Protein AF-A0A7J6S901-F1 (afdb_monomer_lite)

Radius of gyration: 38.06 Å; chains: 1; bounding box: 112×89×100 Å

Foldseek 3Di:
DVVLCVVQVPDCVLQVCVCVVVCNVQQEDPVLSVVLVVVCVVQPVLSVVLLVVLLCVVCVVVLSPDDHSCVNSCCRRHVNHVDDDDSCCSVPPRSVVRSVVSCVPCVVVVVVVVVVVPPPCPPPPPDPPDDDDDDDDDDDDDDDDDDDDDDDYDDDDDDDDDDDDDDDDDDDDDDDDDDDDDDDDDDDDPPDDDDDDDDDDDDDDDDDDDDDDDDDDDDDDDDDDDDDDDDDDDDDDDDDDDDDDDDDDDDDDDDDDDDPPPPPPPPPDDPVNVVVVVVVVVVVVVVVVVVVVVVVVVVVVVVVVVVVVVVVVVVVVVVVVVVVVVVVVVVVVVVVVVD

Organism: Perkinsus olseni (NCBI:txid32597)

Structure (mmCIF, N/CA/C/O backbone):
data_AF-A0A7J6S901-F1
#
_entry.id   AF-A0A7J6S901-F1
#
loop_
_atom_site.group_PDB
_atom_site.id
_atom_site.type_symbol
_atom_site.label_atom_id
_atom_site.label_alt_id
_atom_site.label_comp_id
_atom_site.label_asym_id
_atom_site.label_entity_id
_atom_site.label_seq_id
_atom_site.pdbx_PDB_ins_code
_atom_site.Cartn_x
_atom_site.Cartn_y
_atom_site.Cartn_z
_atom_site.occupancy
_atom_site.B_iso_or_equiv
_atom_site.auth_seq_id
_atom_site.auth_comp_id
_atom_site.auth_asym_id
_atom_site.auth_atom_id
_atom_site.pdbx_PDB_model_num
ATOM 1 N N . LEU A 1 1 ? -8.012 -4.177 15.897 1.00 94.25 1 LEU A N 1
ATOM 2 C CA . LEU A 1 1 ? -6.779 -3.913 15.117 1.00 94.25 1 LEU A CA 1
ATOM 3 C C . LEU A 1 1 ? -6.601 -2.444 14.725 1.00 94.25 1 LEU A C 1
ATOM 5 O O . LEU A 1 1 ? -5.596 -1.871 15.109 1.00 94.25 1 LEU A O 1
ATOM 9 N N . TYR A 1 2 ? -7.554 -1.811 14.027 1.00 95.44 2 TYR A N 1
ATOM 10 C CA . TYR A 1 2 ? -7.423 -0.417 13.557 1.00 95.44 2 TYR A CA 1
ATOM 11 C C . TYR A 1 2 ? -6.949 0.577 14.635 1.00 95.44 2 TYR A C 1
ATOM 13 O O . TYR A 1 2 ? -5.938 1.243 14.445 1.00 95.44 2 TYR A O 1
ATOM 21 N N . ALA A 1 3 ? -7.592 0.596 15.809 1.00 96.62 3 ALA A N 1
ATOM 22 C CA . ALA A 1 3 ? -7.192 1.476 16.914 1.00 96.62 3 ALA A CA 1
ATOM 23 C C . ALA A 1 3 ? -5.730 1.268 17.359 1.00 96.62 3 ALA A C 1
ATOM 25 O O . ALA A 1 3 ? -5.057 2.219 17.743 1.00 96.62 3 ALA A O 1
ATOM 26 N N . ARG A 1 4 ? -5.214 0.034 17.258 1.00 96.31 4 ARG A N 1
ATOM 27 C CA . ARG A 1 4 ? -3.815 -0.288 17.564 1.00 96.31 4 ARG A CA 1
ATOM 28 C C . ARG A 1 4 ? -2.863 0.276 16.513 1.00 96.31 4 ARG A C 1
ATOM 30 O O . ARG A 1 4 ? -1.832 0.819 16.885 1.00 96.31 4 ARG A O 1
ATOM 37 N N . LEU A 1 5 ? -3.211 0.168 15.230 1.00 96.88 5 LEU A N 1
ATOM 38 C CA . LEU A 1 5 ? -2.413 0.741 14.141 1.00 96.88 5 LEU A CA 1
ATOM 39 C C . LEU A 1 5 ? -2.355 2.266 14.245 1.00 96.88 5 LEU A C 1
ATOM 41 O O . LEU A 1 5 ? -1.275 2.834 14.139 1.00 96.88 5 LEU A O 1
ATOM 45 N N . VAL A 1 6 ? -3.487 2.907 14.554 1.00 97.06 6 VAL A N 1
ATOM 46 C CA . VAL A 1 6 ? -3.556 4.356 14.797 1.00 97.06 6 VAL A CA 1
ATOM 47 C C . VAL A 1 6 ? -2.709 4.757 16.006 1.00 97.06 6 VAL A C 1
ATOM 49 O O . VAL A 1 6 ? -1.926 5.694 15.907 1.00 97.06 6 VAL A O 1
ATOM 52 N N . TYR A 1 7 ? -2.805 4.026 17.121 1.00 97.69 7 TYR A N 1
ATOM 53 C CA . TYR A 1 7 ? -1.997 4.283 18.320 1.00 97.69 7 TYR A CA 1
ATOM 54 C C . TYR A 1 7 ? -0.487 4.187 18.054 1.00 97.69 7 TYR A C 1
ATOM 56 O O . TYR A 1 7 ? 0.294 4.939 18.625 1.00 97.69 7 TYR A O 1
ATOM 64 N N . LEU A 1 8 ? -0.070 3.267 17.182 1.00 97.62 8 LEU A N 1
ATOM 65 C CA . LEU A 1 8 ? 1.327 3.109 16.777 1.00 97.62 8 LEU A CA 1
ATOM 66 C C . LEU A 1 8 ? 1.731 4.030 15.614 1.00 97.62 8 LEU A C 1
ATOM 68 O O . LEU A 1 8 ? 2.840 3.882 15.110 1.00 97.62 8 LEU A O 1
ATOM 72 N N . HIS A 1 9 ? 0.855 4.939 15.172 1.00 97.31 9 HIS A N 1
ATOM 73 C CA . HIS A 1 9 ? 1.063 5.816 14.014 1.00 97.31 9 HIS A CA 1
ATOM 74 C C . HIS A 1 9 ? 1.424 5.065 12.718 1.00 97.31 9 HIS A C 1
ATOM 76 O O . HIS A 1 9 ? 2.170 5.556 11.875 1.00 97.31 9 HIS A O 1
ATOM 82 N N . VAL A 1 10 ? 0.887 3.855 12.539 1.00 97.31 10 VAL A N 1
ATOM 83 C CA . VAL A 1 10 ? 1.080 3.062 11.321 1.00 97.31 10 VAL A CA 1
ATOM 84 C C . VAL A 1 10 ? 0.050 3.503 10.283 1.00 97.31 10 VAL A C 1
ATOM 86 O O . VAL A 1 10 ? -1.095 3.041 10.281 1.00 97.31 10 VAL A O 1
ATOM 89 N N . GLU A 1 11 ? 0.457 4.395 9.386 1.00 96.81 11 GLU A N 1
ATOM 90 C CA . GLU A 1 11 ? -0.406 4.859 8.302 1.00 96.81 11 GLU A CA 1
ATOM 91 C C . GLU A 1 11 ? -0.596 3.782 7.220 1.00 96.81 11 GLU A C 1
ATOM 93 O O . GLU A 1 11 ? 0.373 3.125 6.827 1.00 96.81 11 GLU A O 1
ATOM 98 N N . PRO A 1 12 ? -1.812 3.621 6.661 1.00 95.56 12 PRO A N 1
ATOM 99 C CA . PRO A 1 12 ? -2.061 2.694 5.557 1.00 95.56 12 PRO A CA 1
ATOM 100 C C . PRO A 1 12 ? -1.144 2.909 4.346 1.00 95.56 12 PRO A C 1
ATOM 102 O O . PRO A 1 12 ? -0.728 1.947 3.703 1.00 95.56 12 PRO A O 1
ATOM 105 N N . LEU A 1 13 ? -0.762 4.160 4.071 1.00 95.69 13 LEU A N 1
ATOM 106 C CA . LEU A 1 13 ? 0.139 4.516 2.971 1.00 95.69 13 LEU A CA 1
ATOM 107 C C . LEU A 1 13 ? 1.555 3.942 3.126 1.00 95.69 13 LEU A C 1
ATOM 109 O O . LEU A 1 13 ? 2.248 3.778 2.126 1.00 95.69 13 LEU A O 1
ATOM 113 N N . ALA A 1 14 ? 1.977 3.590 4.344 1.00 95.38 14 ALA A N 1
ATOM 114 C CA . ALA A 1 14 ? 3.305 3.036 4.594 1.00 95.38 14 ALA A CA 1
ATOM 115 C C . ALA A 1 14 ? 3.448 1.569 4.150 1.00 95.38 14 ALA A C 1
ATOM 117 O O . ALA A 1 14 ? 4.569 1.088 3.984 1.00 95.38 14 ALA A O 1
ATOM 118 N N . TYR A 1 15 ? 2.339 0.842 3.971 1.00 95.62 15 TYR A N 1
ATOM 119 C CA . TYR A 1 15 ? 2.378 -0.587 3.648 1.00 95.62 15 TYR A CA 1
ATOM 120 C C . TYR A 1 15 ? 1.441 -1.002 2.508 1.00 95.62 15 TYR A C 1
ATOM 122 O O . TYR A 1 15 ? 1.819 -1.858 1.709 1.00 95.62 15 TYR A O 1
ATOM 130 N N . LEU A 1 16 ? 0.254 -0.395 2.369 1.00 96.19 16 LEU A N 1
ATOM 131 C CA . LEU A 1 16 ? -0.717 -0.786 1.339 1.00 96.19 16 LEU A CA 1
ATOM 132 C C . LEU A 1 16 ? -0.167 -0.709 -0.092 1.00 96.19 16 LEU A C 1
ATOM 134 O O . LEU A 1 16 ? -0.390 -1.673 -0.825 1.00 96.19 16 LEU A O 1
ATOM 138 N N . PRO A 1 17 ? 0.574 0.340 -0.516 1.00 96.25 17 PRO A N 1
ATOM 139 C CA . PRO A 1 17 ? 1.081 0.408 -1.887 1.00 96.25 17 PRO A CA 1
ATOM 140 C C . PRO 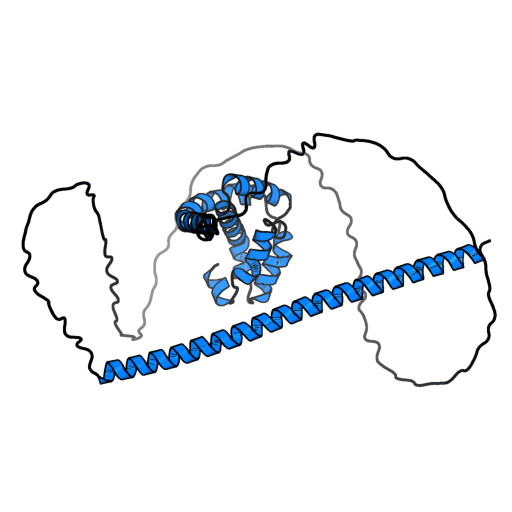A 1 17 ? 1.953 -0.797 -2.251 1.00 96.25 17 PRO A C 1
ATOM 142 O O . PRO A 1 17 ? 1.837 -1.333 -3.349 1.00 96.25 17 PRO A O 1
ATOM 145 N N . THR A 1 18 ? 2.776 -1.275 -1.313 1.00 94.12 18 THR A N 1
ATOM 146 C CA . THR A 1 18 ? 3.623 -2.459 -1.510 1.00 94.12 18 THR A CA 1
ATOM 147 C C . THR A 1 18 ? 2.785 -3.711 -1.752 1.00 94.12 18 THR A C 1
ATOM 149 O O . THR A 1 18 ? 3.099 -4.485 -2.658 1.00 94.12 18 THR A O 1
ATOM 152 N N . GLY A 1 19 ? 1.715 -3.907 -0.978 1.00 94.31 19 GLY A N 1
ATOM 153 C CA . GLY A 1 19 ? 0.794 -5.028 -1.157 1.00 94.31 19 GLY A CA 1
ATOM 154 C C . GLY A 1 19 ? 0.008 -4.923 -2.462 1.00 94.31 19 GLY A C 1
ATOM 155 O O . GLY A 1 19 ? 0.021 -5.846 -3.267 1.00 94.31 19 GLY A O 1
ATOM 156 N N . TRP A 1 20 ? -0.629 -3.781 -2.713 1.00 95.94 20 TRP A N 1
ATOM 157 C CA . TRP A 1 20 ? -1.559 -3.610 -3.831 1.00 95.94 20 TRP A CA 1
ATOM 158 C C . TRP A 1 20 ? -0.865 -3.574 -5.191 1.00 95.94 20 TRP A C 1
ATOM 160 O O . TRP A 1 20 ? -1.304 -4.262 -6.107 1.00 95.94 20 TRP A O 1
ATOM 170 N N . LEU A 1 21 ? 0.245 -2.839 -5.327 1.00 95.06 21 LEU A N 1
ATOM 171 C CA . LEU A 1 21 ? 0.978 -2.761 -6.599 1.00 95.06 21 LEU A CA 1
ATOM 172 C C . LEU A 1 21 ? 1.651 -4.086 -6.970 1.00 95.06 21 LEU A C 1
ATOM 174 O O . LEU A 1 21 ? 1.92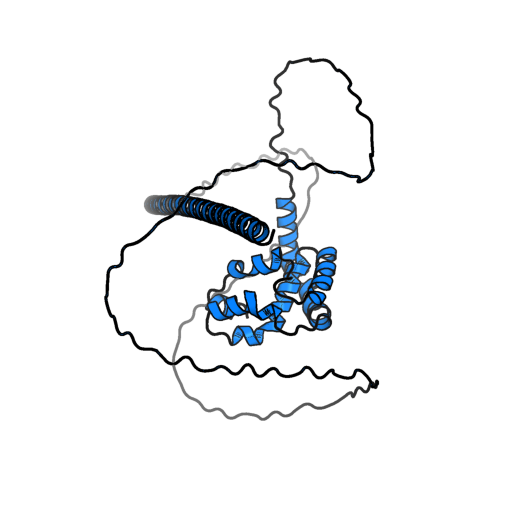6 -4.327 -8.140 1.00 95.06 21 LEU A O 1
ATOM 178 N N . SER A 1 22 ? 1.912 -4.946 -5.983 1.00 96.00 22 SER A N 1
ATOM 179 C CA . SER A 1 22 ? 2.439 -6.294 -6.209 1.00 96.00 22 SER A CA 1
ATOM 180 C C . SER A 1 22 ? 1.350 -7.368 -6.272 1.00 96.00 22 SER A C 1
ATOM 182 O O . SER A 1 22 ? 1.687 -8.552 -6.314 1.00 96.00 22 SER A O 1
ATOM 184 N N . LEU A 1 23 ? 0.066 -6.977 -6.244 1.00 96.00 23 LEU A N 1
ATOM 185 C CA . LEU A 1 23 ? -1.096 -7.875 -6.177 1.00 96.00 23 LEU A CA 1
ATOM 186 C C . LEU A 1 23 ? -0.926 -8.959 -5.098 1.00 96.00 23 LEU A C 1
ATOM 188 O O . LEU A 1 23 ? -1.237 -10.127 -5.299 1.00 96.00 23 LEU A O 1
ATOM 192 N N . PHE A 1 24 ? -0.393 -8.549 -3.947 1.00 96.12 24 PHE A N 1
ATOM 193 C CA . PHE A 1 24 ? -0.086 -9.369 -2.777 1.00 96.12 24 PHE A CA 1
ATOM 194 C C . PHE A 1 24 ? 1.029 -10.408 -2.936 1.00 96.12 24 PHE A C 1
ATOM 196 O O . PHE A 1 24 ? 1.275 -11.153 -1.990 1.00 96.12 24 PHE A O 1
ATOM 203 N N . SER A 1 25 ? 1.783 -10.428 -4.040 1.00 95.75 25 SER A N 1
ATOM 204 C CA . SER A 1 25 ? 2.918 -11.360 -4.203 1.00 95.75 25 SER A CA 1
ATOM 205 C C . SER A 1 25 ? 4.024 -11.196 -3.153 1.00 95.75 25 SER A C 1
ATOM 207 O O . SER A 1 25 ? 4.752 -12.142 -2.868 1.00 95.75 25 SER A O 1
ATOM 209 N N . LYS A 1 26 ? 4.130 -10.016 -2.528 1.00 95.12 26 LYS A N 1
ATOM 210 C CA . LYS A 1 26 ? 5.042 -9.767 -1.397 1.00 95.12 26 LYS A CA 1
ATOM 211 C C . LYS A 1 26 ? 4.484 -10.174 -0.034 1.00 95.12 26 LYS A C 1
ATOM 213 O O . LYS A 1 26 ? 5.206 -10.137 0.953 1.00 95.12 26 LYS A O 1
ATOM 218 N N . TRP A 1 27 ? 3.192 -10.460 0.046 1.00 95.62 27 TRP A N 1
ATOM 219 C CA . TRP A 1 27 ? 2.461 -10.679 1.296 1.00 95.62 27 TRP A CA 1
ATOM 220 C C . TRP A 1 27 ? 1.999 -12.119 1.452 1.00 95.62 27 TRP A C 1
ATOM 222 O O . TRP A 1 27 ? 1.831 -12.586 2.573 1.00 95.62 27 TRP A O 1
ATOM 232 N N . LEU A 1 28 ? 1.775 -12.801 0.334 1.00 95.38 28 LEU A N 1
ATOM 233 C CA . LEU A 1 28 ? 1.182 -14.122 0.276 1.00 95.38 28 LEU A CA 1
ATOM 234 C C . LEU A 1 28 ? 2.088 -15.096 -0.494 1.00 95.38 28 LEU A C 1
ATOM 236 O O . LEU A 1 28 ? 2.805 -14.680 -1.409 1.00 95.38 28 LEU A O 1
ATOM 240 N N . PRO A 1 29 ? 2.019 -16.400 -0.183 1.00 93.75 29 PRO A N 1
ATOM 241 C CA . PRO A 1 29 ? 2.565 -17.447 -1.041 1.00 93.75 29 PRO A CA 1
ATOM 242 C C . PRO A 1 29 ? 1.921 -17.431 -2.435 1.00 93.75 29 PRO A C 1
ATOM 244 O O . PRO A 1 29 ? 0.753 -17.064 -2.578 1.00 93.75 29 PRO A O 1
ATOM 247 N N . MET A 1 30 ? 2.657 -17.889 -3.452 1.00 93.44 30 MET A N 1
ATOM 248 C CA . MET A 1 30 ? 2.217 -17.836 -4.855 1.00 93.44 30 MET A CA 1
ATOM 249 C C . MET A 1 30 ? 0.861 -18.522 -5.091 1.00 93.44 30 MET A C 1
ATOM 251 O O . MET A 1 30 ? 0.021 -17.982 -5.806 1.00 93.44 30 MET A O 1
ATOM 255 N N . ASP A 1 31 ? 0.605 -19.651 -4.428 1.00 93.31 31 ASP A N 1
ATOM 256 C CA . ASP A 1 31 ? -0.657 -20.393 -4.558 1.00 93.31 31 ASP A CA 1
ATOM 257 C C . ASP A 1 31 ? -1.872 -19.551 -4.134 1.00 93.31 31 ASP A C 1
ATOM 259 O O . ASP A 1 31 ? -2.921 -19.583 -4.772 1.00 93.31 31 ASP A O 1
ATOM 263 N N . CYS A 1 32 ? -1.719 -18.728 -3.090 1.00 94.62 32 CYS A N 1
ATOM 264 C CA . CYS A 1 32 ? -2.762 -17.801 -2.651 1.00 94.62 32 CYS A CA 1
ATOM 265 C C . CYS A 1 32 ? -2.934 -16.643 -3.639 1.00 94.62 32 CYS A C 1
ATOM 267 O O . CYS A 1 32 ? -4.055 -16.196 -3.874 1.00 94.62 32 CYS A O 1
ATOM 269 N N . VAL A 1 33 ? -1.829 -16.145 -4.205 1.00 95.56 33 VAL A N 1
ATOM 270 C CA . VAL A 1 33 ? -1.839 -15.018 -5.149 1.00 95.56 33 VAL A CA 1
ATOM 271 C C . VAL A 1 33 ? -2.674 -15.358 -6.376 1.00 95.56 33 VAL A C 1
ATOM 273 O O . VAL A 1 33 ? -3.495 -14.541 -6.772 1.00 95.56 33 VAL A O 1
ATOM 276 N N . LEU A 1 34 ? -2.530 -16.563 -6.936 1.00 95.19 34 LEU A N 1
ATOM 277 C CA . LEU A 1 34 ? -3.313 -16.994 -8.100 1.00 95.19 34 LEU A CA 1
ATOM 278 C C . LEU A 1 34 ? -4.825 -16.927 -7.832 1.00 95.19 34 LEU A C 1
ATOM 280 O O . LEU A 1 34 ? -5.563 -16.332 -8.611 1.00 95.19 34 LEU A O 1
ATOM 284 N N . LEU A 1 35 ? -5.272 -17.423 -6.677 1.00 94.56 35 LEU A N 1
ATOM 285 C CA . LEU A 1 35 ? -6.684 -17.365 -6.287 1.00 94.56 35 LEU A CA 1
ATOM 286 C C . LEU A 1 35 ? -7.165 -15.926 -6.035 1.00 94.56 35 LEU A C 1
ATOM 288 O O . LEU A 1 35 ? -8.311 -15.576 -6.320 1.00 94.56 35 LEU A O 1
ATOM 292 N N . VAL A 1 36 ? -6.293 -15.067 -5.501 1.00 95.25 36 VAL A N 1
ATOM 293 C CA . VAL A 1 36 ? -6.596 -13.641 -5.335 1.00 95.25 36 VAL A CA 1
ATOM 294 C C . VAL A 1 36 ? -6.721 -12.946 -6.690 1.00 95.25 36 VAL A C 1
ATOM 296 O O . VAL A 1 36 ? -7.613 -12.115 -6.848 1.00 95.25 36 VAL A O 1
ATOM 299 N N . LEU A 1 37 ? -5.886 -13.286 -7.674 1.00 96.00 37 LEU A N 1
ATOM 300 C CA . LEU A 1 37 ? -5.988 -12.738 -9.027 1.00 96.00 37 LEU A CA 1
ATOM 301 C C . LEU A 1 37 ? -7.328 -13.092 -9.673 1.00 96.00 37 LEU A C 1
ATOM 303 O O . LEU A 1 37 ? -7.957 -12.204 -10.244 1.00 96.00 37 LEU A O 1
ATOM 307 N N . ASP A 1 38 ? -7.812 -14.323 -9.503 1.00 95.31 38 ASP A N 1
ATOM 308 C CA . ASP A 1 38 ? -9.135 -14.729 -9.992 1.00 95.31 38 ASP A CA 1
ATOM 309 C C . ASP A 1 38 ? -10.260 -13.902 -9.341 1.00 95.31 38 ASP A C 1
ATOM 311 O O . ASP A 1 38 ? -11.177 -13.421 -10.015 1.00 95.31 38 ASP A O 1
ATOM 315 N N . LEU A 1 39 ? -10.170 -13.649 -8.030 1.00 95.06 39 LEU A N 1
ATOM 316 C CA . LEU A 1 39 ? -11.128 -12.793 -7.323 1.00 95.06 39 LEU A CA 1
ATOM 317 C C . LEU A 1 39 ? -11.082 -11.340 -7.799 1.00 95.06 39 LEU A C 1
ATOM 319 O O . LEU A 1 39 ? -12.137 -10.721 -7.966 1.00 95.06 39 LEU A O 1
ATOM 323 N N . VAL A 1 40 ? -9.881 -10.794 -8.000 1.00 95.56 40 VAL A N 1
ATOM 324 C CA . VAL A 1 40 ? -9.668 -9.425 -8.485 1.00 95.56 40 VAL A CA 1
ATOM 325 C C . VAL A 1 40 ? -10.140 -9.280 -9.928 1.00 95.56 40 VAL A C 1
ATOM 327 O O . VAL A 1 40 ? -10.763 -8.272 -10.247 1.00 95.56 40 VAL A O 1
ATOM 330 N N . ALA A 1 41 ? -9.949 -10.288 -10.778 1.00 95.38 41 ALA A N 1
ATOM 331 C CA . ALA A 1 41 ? -10.506 -10.302 -12.126 1.00 95.38 41 ALA A CA 1
ATOM 332 C C . ALA A 1 41 ? -12.046 -10.271 -12.107 1.00 95.38 41 ALA A C 1
ATOM 334 O O . ALA A 1 41 ? -12.655 -9.567 -12.909 1.00 95.38 41 ALA A O 1
ATOM 335 N N . GLY A 1 42 ? -12.679 -10.976 -11.161 1.00 94.81 42 GLY A N 1
ATOM 336 C CA . GLY A 1 42 ? -14.140 -11.009 -11.032 1.00 94.81 42 GLY A CA 1
ATOM 337 C C . GLY A 1 42 ? -14.769 -9.781 -10.358 1.00 94.81 42 GLY A C 1
ATOM 338 O O . GLY A 1 42 ? -15.891 -9.411 -10.692 1.00 94.81 42 GLY A O 1
ATOM 339 N N . HIS A 1 43 ? -14.081 -9.148 -9.402 1.00 94.12 43 HIS A N 1
ATOM 340 C CA . HIS A 1 43 ? -14.682 -8.129 -8.519 1.00 94.12 43 HIS A CA 1
ATOM 341 C C . HIS A 1 43 ? -13.902 -6.803 -8.457 1.00 94.12 43 HIS A C 1
ATOM 343 O O . HIS A 1 43 ? -14.290 -5.882 -7.728 1.00 94.12 43 HIS A O 1
ATOM 349 N N . GLY A 1 44 ? -12.795 -6.691 -9.190 1.00 93.25 44 GLY A N 1
ATOM 350 C CA . GLY A 1 44 ? -11.952 -5.502 -9.260 1.00 93.25 44 GLY A CA 1
ATOM 351 C C . GLY A 1 44 ? -11.382 -5.077 -7.904 1.00 93.25 44 GLY A C 1
ATOM 352 O O . GLY A 1 44 ? -10.953 -5.893 -7.083 1.00 93.25 44 GLY A O 1
ATOM 353 N N . LEU A 1 45 ? -11.408 -3.766 -7.648 1.00 92.75 45 LEU A N 1
ATOM 354 C CA . LEU A 1 45 ? -10.844 -3.154 -6.439 1.00 92.75 45 LEU A CA 1
ATOM 355 C C . LEU A 1 45 ? -11.546 -3.606 -5.142 1.00 92.75 45 LEU A C 1
ATOM 357 O O . LEU A 1 45 ? -10.932 -3.616 -4.075 1.00 92.75 45 LEU A O 1
ATOM 361 N N . HIS A 1 46 ? -12.804 -4.049 -5.221 1.00 94.38 46 HIS A N 1
ATOM 362 C CA . HIS A 1 46 ? -13.529 -4.587 -4.068 1.00 94.38 46 HIS A CA 1
ATOM 363 C C . HIS A 1 46 ? -12.872 -5.854 -3.517 1.00 94.38 46 HIS A C 1
ATOM 365 O O . HIS A 1 46 ? -12.772 -6.009 -2.299 1.00 94.38 46 HIS A O 1
ATOM 371 N N . ALA A 1 47 ? -12.391 -6.739 -4.398 1.00 95.12 47 ALA A N 1
ATOM 372 C CA . ALA A 1 47 ? -11.653 -7.927 -3.983 1.00 95.12 47 ALA A CA 1
ATOM 373 C C . ALA A 1 47 ? -10.303 -7.559 -3.363 1.00 95.12 47 ALA A C 1
ATOM 375 O O . ALA A 1 47 ? -9.971 -8.108 -2.318 1.00 95.12 47 ALA A O 1
ATOM 376 N N . LEU A 1 48 ? -9.567 -6.588 -3.920 1.00 95.38 48 LEU A N 1
ATOM 377 C CA . LEU A 1 48 ? -8.315 -6.099 -3.317 1.00 95.38 48 LEU A CA 1
ATOM 378 C C . LEU A 1 48 ? -8.534 -5.633 -1.866 1.00 95.38 48 LEU A C 1
ATOM 380 O O . LEU A 1 48 ? -7.799 -6.026 -0.956 1.00 95.38 48 LEU A O 1
ATOM 384 N N . LEU A 1 49 ? -9.580 -4.841 -1.620 1.00 95.38 49 LEU A N 1
ATOM 385 C CA . LEU A 1 49 ? -9.941 -4.382 -0.277 1.00 95.38 49 LEU A CA 1
ATOM 386 C C . LEU A 1 49 ? -10.374 -5.536 0.638 1.00 95.38 49 LEU A C 1
ATOM 388 O O . LEU A 1 49 ? -9.911 -5.625 1.775 1.00 95.38 49 LEU A O 1
ATOM 392 N N . ALA A 1 50 ? -11.229 -6.437 0.150 1.00 96.19 50 ALA A N 1
ATOM 393 C CA . ALA A 1 50 ? -11.711 -7.579 0.923 1.00 96.19 50 ALA A CA 1
ATOM 394 C C . ALA A 1 50 ? -10.574 -8.535 1.320 1.00 96.19 50 ALA A C 1
ATOM 396 O O . ALA A 1 50 ? -10.508 -8.953 2.475 1.00 96.19 50 ALA A O 1
ATOM 397 N N . VAL A 1 51 ? -9.652 -8.822 0.397 1.00 96.56 51 VAL A N 1
ATOM 398 C CA . VAL A 1 51 ? -8.456 -9.638 0.647 1.00 96.56 51 VAL A CA 1
ATOM 399 C C . VAL A 1 51 ? -7.536 -8.944 1.644 1.00 96.56 51 VAL A C 1
ATOM 401 O O . VAL A 1 51 ? -7.087 -9.578 2.594 1.00 96.56 51 VAL A O 1
ATOM 404 N N . THR A 1 52 ? -7.316 -7.633 1.505 1.00 96.50 52 THR A N 1
ATOM 405 C CA . THR A 1 52 ? -6.539 -6.860 2.487 1.00 96.50 52 THR A CA 1
ATOM 406 C C . THR A 1 52 ? -7.140 -7.019 3.887 1.00 96.50 52 THR A C 1
ATOM 408 O O . THR A 1 52 ? -6.446 -7.415 4.818 1.00 96.50 52 THR A O 1
ATOM 411 N N . LEU A 1 53 ? -8.446 -6.794 4.053 1.00 96.12 53 LEU A N 1
ATOM 412 C CA . LEU A 1 53 ? -9.114 -6.959 5.349 1.00 96.12 53 LEU A CA 1
ATOM 413 C C . LEU A 1 53 ? -9.039 -8.400 5.868 1.00 96.12 53 LEU A C 1
ATOM 415 O O . LEU A 1 53 ? -8.852 -8.604 7.067 1.00 96.12 53 LEU A O 1
ATOM 419 N N . ALA A 1 54 ? -9.140 -9.393 4.983 1.00 96.12 54 ALA A N 1
ATOM 420 C CA . ALA A 1 54 ? -9.017 -10.799 5.342 1.00 96.12 54 ALA A CA 1
ATOM 421 C C . ALA A 1 54 ? -7.621 -11.146 5.882 1.00 96.12 54 ALA A C 1
ATOM 423 O O . ALA A 1 54 ? -7.522 -11.800 6.920 1.00 96.12 54 ALA A O 1
ATOM 424 N N . ILE A 1 55 ? -6.558 -10.659 5.235 1.00 95.31 55 ILE A N 1
ATOM 425 C CA . ILE A 1 55 ? -5.167 -10.835 5.680 1.00 95.31 55 ILE A CA 1
ATOM 426 C C . ILE A 1 55 ? -4.965 -10.198 7.059 1.00 95.31 55 ILE A C 1
ATOM 428 O O . ILE A 1 55 ? -4.471 -10.841 7.983 1.00 95.31 55 ILE A O 1
ATOM 432 N N . PHE A 1 56 ? -5.400 -8.949 7.238 1.00 95.62 56 PHE A N 1
ATOM 433 C CA . PHE A 1 56 ? -5.252 -8.247 8.517 1.00 95.62 56 PHE A CA 1
ATOM 434 C C . PHE A 1 56 ? -6.085 -8.885 9.635 1.00 95.62 56 PHE A C 1
ATOM 436 O O . PHE A 1 56 ? -5.661 -8.893 10.788 1.00 95.62 56 PHE A O 1
ATOM 443 N N . HIS A 1 57 ? -7.248 -9.449 9.309 1.00 94.94 57 HIS A N 1
ATOM 444 C CA . HIS A 1 57 ? -8.045 -10.218 10.259 1.00 94.94 57 HIS A CA 1
ATOM 445 C C . HIS A 1 57 ? -7.327 -11.506 10.686 1.00 94.94 57 HIS A C 1
ATOM 447 O O . HIS A 1 57 ? -7.280 -11.806 11.875 1.00 94.94 57 HIS A O 1
ATOM 453 N N . GLN A 1 58 ? -6.712 -12.223 9.740 1.00 94.12 58 GLN A N 1
ATOM 454 C CA . GLN A 1 58 ? -5.939 -13.439 10.012 1.00 94.12 58 GLN A CA 1
ATOM 455 C C . GLN A 1 58 ? -4.746 -13.171 10.944 1.00 94.12 58 GLN A C 1
ATOM 457 O O . GLN A 1 58 ? -4.471 -13.966 11.839 1.00 94.12 58 GLN A O 1
ATOM 462 N N . TYR A 1 59 ? -4.058 -12.041 10.761 1.00 94.62 59 TYR A N 1
ATOM 463 C CA . TYR A 1 59 ? -2.880 -11.667 11.553 1.00 94.62 59 TYR A CA 1
ATOM 464 C C . TYR A 1 59 ? -3.171 -10.740 12.730 1.00 94.62 59 TYR A C 1
ATOM 466 O O . TYR A 1 59 ? -2.241 -10.240 13.369 1.00 94.62 59 TYR A O 1
ATOM 474 N N . GLN A 1 60 ? -4.446 -10.516 13.049 1.00 95.69 60 GLN A N 1
ATOM 475 C CA . GLN A 1 60 ? -4.847 -9.545 14.057 1.00 95.69 60 GLN A CA 1
ATOM 476 C C . GLN A 1 60 ? -4.164 -9.794 15.406 1.00 95.69 60 GLN A C 1
ATOM 478 O O . GLN A 1 60 ? -3.627 -8.853 15.991 1.00 95.69 60 GLN A O 1
ATOM 483 N N . ASP A 1 61 ? -4.170 -11.033 15.894 1.00 96.38 61 ASP A N 1
ATOM 484 C CA . ASP A 1 61 ? -3.661 -11.353 17.231 1.00 96.38 61 ASP A CA 1
ATOM 485 C C . ASP A 1 61 ? -2.155 -11.110 17.337 1.00 96.38 61 ASP A C 1
ATOM 487 O O . ASP A 1 61 ? -1.681 -10.537 18.319 1.00 96.38 61 ASP A O 1
ATOM 491 N N . MET A 1 62 ? -1.411 -11.461 16.288 1.00 96.31 62 MET A N 1
ATOM 492 C CA . MET A 1 62 ? 0.030 -11.241 16.219 1.00 96.31 62 MET A CA 1
ATOM 493 C C . MET A 1 62 ? 0.360 -9.745 16.157 1.00 96.31 62 MET A C 1
ATOM 495 O O . MET A 1 62 ? 1.195 -9.252 16.914 1.00 96.31 62 MET A O 1
ATOM 499 N N . MET A 1 63 ? -0.343 -8.993 15.307 1.00 96.81 63 MET A N 1
ATOM 500 C CA . MET A 1 63 ? -0.129 -7.552 15.154 1.00 96.81 63 MET A CA 1
ATOM 501 C C . MET A 1 63 ? -0.511 -6.752 16.405 1.00 96.81 63 MET A C 1
ATOM 503 O O . MET A 1 63 ? 0.102 -5.726 16.697 1.00 96.81 63 MET A O 1
ATOM 507 N N . VAL A 1 64 ? -1.517 -7.198 17.164 1.00 97.56 64 VAL A N 1
ATOM 508 C CA . VAL A 1 64 ? -1.926 -6.541 18.415 1.00 97.56 64 VAL A CA 1
ATOM 509 C C . VAL A 1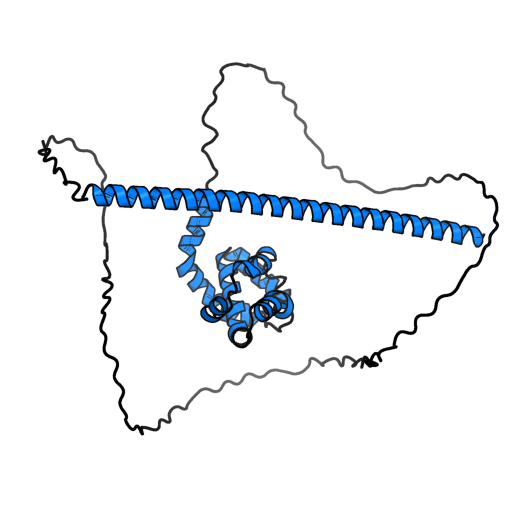 64 ? -0.849 -6.664 19.498 1.00 97.56 64 VAL A C 1
ATOM 511 O O . VAL A 1 64 ? -0.673 -5.728 20.281 1.00 97.56 64 VAL A O 1
ATOM 514 N N . GLN A 1 65 ? -0.094 -7.765 19.513 1.00 97.62 65 GLN A N 1
ATOM 515 C CA . GLN A 1 65 ? 0.986 -8.001 20.479 1.00 97.62 65 GLN A CA 1
ATOM 516 C C . GLN A 1 65 ? 2.241 -7.154 20.213 1.00 97.62 65 GLN A C 1
ATOM 518 O O . GLN A 1 65 ? 3.037 -6.922 21.126 1.00 97.62 65 GLN A O 1
ATOM 523 N N . MET A 1 66 ? 2.419 -6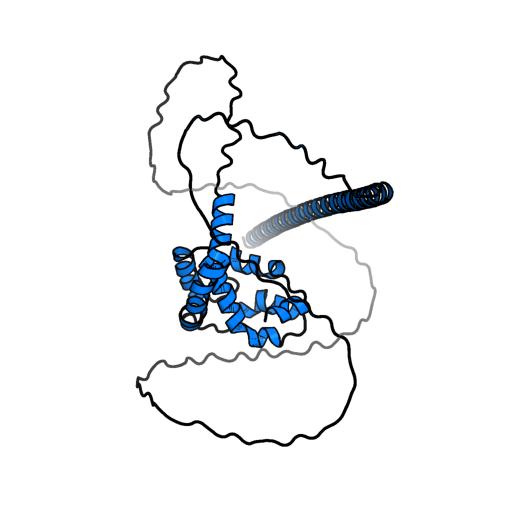.649 18.989 1.00 97.88 66 MET A N 1
ATOM 524 C CA . MET A 1 66 ? 3.563 -5.810 18.629 1.00 97.88 66 MET A CA 1
ATOM 525 C C . MET A 1 66 ? 3.499 -4.461 19.342 1.00 97.88 66 MET A C 1
ATOM 527 O O . MET A 1 66 ? 2.439 -3.837 19.450 1.00 97.88 66 MET A O 1
ATOM 531 N N . LYS A 1 67 ? 4.644 -4.009 19.861 1.00 97.75 67 LYS A N 1
ATOM 532 C CA . LYS A 1 67 ? 4.733 -2.822 20.727 1.00 97.75 67 LYS A CA 1
ATOM 533 C C . LYS A 1 67 ? 5.122 -1.561 19.974 1.00 97.75 67 LYS A C 1
ATOM 535 O O . LYS A 1 67 ? 4.839 -0.473 20.464 1.00 97.75 67 LYS A O 1
ATOM 540 N N . THR A 1 68 ? 5.772 -1.696 18.822 1.00 98.19 68 THR A N 1
ATOM 541 C CA . THR A 1 68 ? 6.322 -0.559 18.080 1.00 98.19 68 THR A CA 1
ATOM 542 C C . THR A 1 68 ? 5.849 -0.544 16.632 1.00 98.19 68 THR A C 1
ATOM 544 O O . THR A 1 68 ? 5.572 -1.585 16.035 1.00 98.19 68 THR A O 1
ATOM 547 N N . MET A 1 69 ? 5.810 0.657 16.050 1.00 97.62 69 MET A N 1
ATOM 548 C CA . MET A 1 69 ? 5.525 0.875 14.629 1.00 97.62 69 MET A CA 1
ATOM 549 C C . MET A 1 69 ? 6.455 0.049 13.728 1.00 97.62 69 MET A C 1
ATOM 551 O O . MET A 1 69 ? 6.006 -0.598 12.786 1.00 97.62 69 MET A O 1
ATOM 555 N N . HIS A 1 70 ? 7.754 0.034 14.048 1.00 97.88 70 HIS A N 1
ATOM 556 C CA . HIS A 1 70 ? 8.765 -0.677 13.267 1.00 97.88 70 HIS A CA 1
ATOM 557 C C . HIS A 1 70 ? 8.525 -2.191 13.242 1.00 97.88 70 HIS A C 1
ATOM 559 O O . HIS A 1 70 ? 8.655 -2.797 12.187 1.00 97.88 70 HIS A O 1
ATOM 565 N N . GLN A 1 71 ? 8.116 -2.795 14.364 1.00 97.88 71 GLN A N 1
ATOM 566 C CA . GLN A 1 71 ? 7.778 -4.222 14.413 1.00 97.88 71 GLN A CA 1
ATOM 567 C C . GLN A 1 71 ? 6.603 -4.552 13.493 1.00 97.88 71 GLN A C 1
ATOM 569 O O . GLN A 1 71 ? 6.685 -5.503 12.722 1.00 97.88 71 GLN A O 1
ATOM 574 N N . VAL A 1 72 ? 5.548 -3.733 13.528 1.00 97.69 72 VAL A N 1
ATOM 575 C CA . VAL A 1 72 ? 4.371 -3.916 12.670 1.00 97.69 72 VAL A CA 1
ATOM 576 C C . VAL A 1 72 ? 4.743 -3.785 11.196 1.00 97.69 72 VAL A C 1
ATOM 578 O O . VAL A 1 72 ? 4.381 -4.639 10.392 1.00 97.69 72 VAL A O 1
ATOM 581 N N . LEU A 1 73 ? 5.495 -2.747 10.828 1.00 97.00 73 LEU A N 1
ATOM 582 C CA . LEU A 1 73 ? 5.902 -2.537 9.439 1.00 97.00 73 LEU A CA 1
ATOM 583 C C . LEU A 1 73 ? 6.895 -3.595 8.950 1.00 97.00 73 LEU A C 1
ATOM 585 O O . LEU A 1 73 ? 6.796 -4.011 7.797 1.00 97.00 73 LEU A O 1
ATOM 589 N N . ASN A 1 74 ? 7.831 -4.039 9.793 1.00 96.94 74 ASN A N 1
ATOM 590 C CA . ASN A 1 74 ? 8.746 -5.125 9.446 1.00 96.94 74 ASN A CA 1
ATOM 591 C C . ASN A 1 74 ? 7.968 -6.425 9.231 1.00 96.94 74 ASN A C 1
ATOM 593 O O . ASN A 1 74 ? 8.167 -7.092 8.220 1.00 96.94 74 ASN A O 1
ATOM 597 N N . PHE A 1 75 ? 7.006 -6.714 10.109 1.00 97.12 75 PHE A N 1
ATOM 598 C CA . PHE A 1 75 ? 6.141 -7.871 9.959 1.00 97.12 75 PHE A CA 1
ATOM 599 C C . PHE A 1 75 ? 5.351 -7.830 8.645 1.00 97.12 75 PHE A C 1
ATOM 601 O O . PHE A 1 75 ? 5.437 -8.765 7.856 1.00 97.12 75 PHE A O 1
ATOM 608 N N . ILE A 1 76 ? 4.643 -6.729 8.358 1.00 96.25 76 ILE A N 1
ATOM 609 C CA . ILE A 1 76 ? 3.845 -6.598 7.126 1.00 96.25 76 ILE A CA 1
ATOM 610 C C . ILE A 1 76 ? 4.731 -6.704 5.872 1.00 96.25 76 ILE A C 1
ATOM 612 O O . ILE A 1 76 ? 4.346 -7.335 4.892 1.00 96.25 76 ILE A O 1
ATOM 616 N N . ASN A 1 77 ? 5.910 -6.077 5.866 1.00 94.25 77 ASN A N 1
ATOM 617 C CA . ASN A 1 77 ? 6.723 -5.977 4.651 1.00 94.25 77 ASN A CA 1
ATOM 618 C C . ASN A 1 77 ? 7.689 -7.148 4.425 1.00 94.25 77 ASN A C 1
ATOM 620 O O . ASN A 1 77 ? 8.165 -7.304 3.300 1.00 94.25 77 ASN A O 1
ATOM 624 N N . ARG A 1 78 ? 8.022 -7.930 5.458 1.00 93.44 78 ARG A N 1
ATOM 625 C CA . ARG A 1 78 ? 8.982 -9.042 5.358 1.00 93.44 78 ARG A CA 1
ATOM 626 C C . ARG A 1 78 ? 8.415 -10.362 5.845 1.00 93.44 78 ARG A C 1
ATOM 628 O O . ARG A 1 78 ? 8.506 -11.359 5.138 1.00 93.44 78 ARG A O 1
ATOM 635 N N . ASP A 1 79 ? 7.836 -10.369 7.036 1.00 94.94 79 ASP A N 1
ATOM 636 C CA . ASP A 1 79 ? 7.561 -11.629 7.727 1.00 94.94 79 ASP A CA 1
ATOM 637 C C . ASP A 1 79 ? 6.206 -12.229 7.336 1.00 94.94 79 ASP A C 1
ATOM 639 O O . ASP A 1 79 ? 6.008 -13.435 7.460 1.00 94.94 79 ASP A O 1
ATOM 643 N N . MET A 1 80 ? 5.280 -11.417 6.823 1.00 94.00 80 MET A N 1
ATOM 644 C CA . MET A 1 80 ? 3.931 -11.861 6.474 1.00 94.00 80 MET A CA 1
ATOM 645 C C . MET A 1 80 ? 3.918 -12.933 5.373 1.00 94.00 80 MET A C 1
ATOM 647 O O . MET A 1 80 ? 3.090 -13.837 5.428 1.00 94.00 80 MET A O 1
ATOM 651 N N . GLN A 1 81 ? 4.873 -12.891 4.435 1.00 92.56 81 GLN A N 1
ATOM 652 C CA . GLN A 1 81 ? 5.033 -13.916 3.394 1.00 92.56 81 GLN A CA 1
ATOM 653 C C . GLN A 1 81 ? 5.557 -15.251 3.947 1.00 92.56 81 GLN A C 1
ATOM 655 O O . GLN A 1 81 ? 5.326 -16.302 3.353 1.00 92.56 81 GLN A O 1
ATOM 660 N N . LEU A 1 82 ? 6.277 -15.215 5.072 1.00 92.38 82 LEU A N 1
ATOM 661 C CA . LEU A 1 82 ? 6.876 -16.398 5.695 1.00 92.38 82 LEU A CA 1
ATOM 662 C C . LEU A 1 82 ? 5.876 -17.168 6.560 1.00 92.38 82 LEU A C 1
ATOM 664 O O . LEU A 1 82 ? 6.134 -18.307 6.946 1.00 92.38 82 LEU A O 1
ATOM 668 N N . GLN A 1 83 ? 4.752 -16.542 6.899 1.00 92.25 83 GLN A N 1
ATOM 669 C CA . GLN A 1 83 ? 3.731 -17.164 7.717 1.00 92.25 83 GLN A CA 1
ATOM 670 C C . GLN A 1 83 ? 2.917 -18.166 6.883 1.00 92.25 83 GLN A C 1
ATOM 672 O O . GLN A 1 83 ? 2.497 -17.847 5.767 1.00 92.25 83 GLN A O 1
ATOM 677 N N . PRO A 1 84 ? 2.665 -19.378 7.406 1.00 88.06 84 PRO A N 1
ATOM 678 C CA . PRO A 1 84 ? 1.869 -20.369 6.703 1.00 88.06 84 PRO A CA 1
ATOM 679 C C . PRO A 1 84 ? 0.414 -19.894 6.621 1.00 88.06 84 PRO A C 1
ATOM 681 O O . PRO A 1 84 ? -0.303 -19.842 7.622 1.00 88.06 84 PRO A O 1
ATOM 684 N N . ILE A 1 85 ? -0.027 -19.552 5.411 1.00 89.75 85 ILE A N 1
ATOM 685 C CA . ILE A 1 85 ? -1.426 -19.247 5.111 1.00 89.75 85 ILE A CA 1
ATOM 686 C C . ILE A 1 85 ? -1.996 -20.408 4.313 1.00 89.75 85 ILE A C 1
ATOM 688 O O . ILE A 1 85 ? -1.537 -20.709 3.214 1.00 89.75 85 ILE A O 1
ATOM 692 N N . GLU A 1 86 ? -3.041 -21.027 4.847 1.00 90.00 86 GLU A N 1
ATOM 693 C CA . GLU A 1 86 ? -3.865 -21.951 4.077 1.00 90.00 86 GLU A CA 1
ATOM 694 C C . GLU A 1 86 ? -4.695 -21.149 3.068 1.00 90.00 86 GLU A C 1
ATOM 696 O O . GLU A 1 86 ? -5.600 -20.398 3.450 1.00 90.00 86 GLU A O 1
ATOM 701 N N . ALA A 1 87 ? -4.377 -21.306 1.781 1.00 88.62 87 ALA A N 1
ATOM 702 C CA . ALA A 1 87 ? -5.028 -20.594 0.680 1.00 88.62 87 ALA A CA 1
ATOM 703 C C . ALA A 1 87 ? -6.557 -20.741 0.729 1.00 88.62 87 ALA A C 1
ATOM 705 O O . ALA A 1 87 ? -7.292 -19.749 0.692 1.00 88.62 87 ALA A O 1
ATOM 706 N N . ASP A 1 88 ? -7.025 -21.972 0.944 1.00 88.00 88 ASP A N 1
ATOM 707 C CA . ASP A 1 88 ? -8.445 -22.307 1.035 1.00 88.00 88 ASP A CA 1
ATOM 708 C C . ASP A 1 88 ? -9.148 -21.547 2.161 1.00 88.00 88 ASP A C 1
ATOM 710 O O . ASP A 1 88 ? -10.279 -21.083 1.996 1.00 88.00 88 ASP A O 1
ATOM 714 N N . LYS A 1 89 ? -8.472 -21.367 3.300 1.00 90.75 89 LYS A N 1
ATOM 715 C CA . LYS A 1 89 ? -9.022 -20.676 4.468 1.00 90.75 89 LYS A CA 1
ATOM 716 C C . LYS A 1 89 ? -9.106 -19.169 4.242 1.00 90.75 89 LYS A C 1
ATOM 718 O O . LYS A 1 89 ? -10.122 -18.563 4.603 1.00 90.75 89 LYS A O 1
ATOM 723 N N . LEU A 1 90 ? -8.074 -18.575 3.634 1.00 90.62 90 LEU A N 1
ATOM 724 C CA . LEU A 1 90 ? -8.033 -17.145 3.316 1.00 90.62 90 LEU A CA 1
ATOM 725 C C . LEU A 1 90 ? -9.155 -16.770 2.336 1.00 90.62 90 LEU A C 1
ATOM 727 O O . LEU A 1 90 ? -9.916 -15.829 2.588 1.00 90.62 90 LEU A O 1
ATOM 731 N N . ILE A 1 91 ? -9.271 -17.525 1.242 1.00 88.44 91 ILE A N 1
ATOM 732 C CA . ILE A 1 91 ? -10.247 -17.282 0.176 1.00 88.44 91 ILE A CA 1
ATOM 733 C C . ILE A 1 91 ? -11.665 -17.595 0.674 1.00 88.44 91 ILE A C 1
ATOM 735 O O . ILE A 1 91 ? -12.526 -16.713 0.692 1.00 88.44 91 ILE A O 1
ATOM 739 N N . SER A 1 92 ? -11.904 -18.825 1.134 1.00 83.12 92 SER A N 1
ATOM 740 C CA . SER A 1 92 ? -13.263 -19.339 1.345 1.00 83.12 92 SER A CA 1
ATOM 741 C C . SER A 1 92 ? -13.923 -18.807 2.613 1.00 83.12 92 SER A C 1
ATOM 743 O O . SER A 1 92 ? -15.119 -18.523 2.602 1.00 83.12 92 SER A O 1
ATOM 745 N N . SER A 1 93 ? -13.178 -18.674 3.717 1.00 75.12 93 SER A N 1
ATOM 746 C CA . SER A 1 93 ? -13.788 -18.347 5.015 1.00 75.12 93 SER A CA 1
ATOM 747 C C . SER A 1 93 ? -13.787 -16.854 5.320 1.00 75.12 93 SER A C 1
ATOM 749 O O . SER A 1 93 ? -14.762 -16.332 5.857 1.00 75.12 93 SER A O 1
ATOM 751 N N . THR A 1 94 ? -12.720 -16.147 4.949 1.00 81.06 94 THR A N 1
ATOM 752 C CA . THR A 1 94 ? -12.524 -14.765 5.398 1.00 81.06 94 THR A CA 1
ATOM 753 C C . THR A 1 94 ? -12.848 -13.777 4.285 1.00 81.06 94 THR A C 1
ATOM 755 O O . THR A 1 94 ? -13.609 -12.833 4.501 1.00 81.06 94 THR A O 1
ATOM 758 N N . THR A 1 95 ? -12.346 -14.006 3.069 1.00 88.19 95 THR A N 1
ATOM 759 C CA . THR A 1 95 ? -12.546 -13.068 1.953 1.00 88.19 95 THR A CA 1
ATOM 760 C C . THR A 1 95 ? -14.008 -13.021 1.507 1.00 88.19 95 THR A C 1
ATOM 762 O O . THR A 1 95 ? -14.562 -11.932 1.354 1.00 88.19 95 THR A O 1
ATOM 765 N N . MET A 1 96 ? -14.683 -14.173 1.417 1.00 89.88 96 MET A N 1
ATOM 766 C CA . MET A 1 96 ? -16.111 -14.240 1.064 1.00 89.88 96 MET A CA 1
ATOM 767 C C . MET A 1 96 ? -17.039 -13.573 2.091 1.00 89.88 96 MET A C 1
ATOM 769 O O . MET A 1 96 ? -18.140 -13.149 1.743 1.00 89.88 96 MET A O 1
ATOM 773 N N . VAL A 1 97 ? -16.601 -13.415 3.344 1.00 94.25 97 VAL A N 1
ATOM 774 C CA . VAL A 1 97 ? -17.351 -12.670 4.372 1.00 94.25 97 VAL A CA 1
ATOM 775 C C . VAL A 1 97 ? -17.158 -11.161 4.217 1.00 94.25 97 VAL A C 1
ATOM 777 O O . VAL A 1 97 ? -18.101 -10.387 4.416 1.00 94.25 97 VAL A O 1
ATOM 780 N N . TRP A 1 98 ? -15.948 -10.726 3.858 1.00 94.94 98 TRP A N 1
ATOM 781 C CA . TRP A 1 98 ? -15.633 -9.309 3.679 1.00 94.94 98 TRP A CA 1
ATOM 782 C C . TRP A 1 98 ? -16.158 -8.743 2.370 1.00 94.94 98 TRP A C 1
ATOM 784 O O . TRP A 1 98 ? -16.608 -7.600 2.355 1.00 94.94 98 TRP A O 1
ATOM 794 N N . LEU A 1 99 ? -16.161 -9.525 1.294 1.00 95.31 99 LEU A N 1
ATOM 795 C CA . LEU A 1 99 ? -16.492 -9.038 -0.041 1.00 95.31 99 LEU A CA 1
ATOM 796 C C . LEU A 1 99 ? -17.889 -8.381 -0.123 1.00 95.31 99 LEU A C 1
ATOM 798 O O . LEU A 1 99 ? -17.954 -7.213 -0.519 1.00 95.31 99 LEU A O 1
ATOM 802 N N . PRO A 1 100 ? -18.989 -8.992 0.373 1.00 95.44 100 PRO A N 1
ATOM 803 C CA . PRO A 1 100 ? -20.297 -8.334 0.388 1.00 95.44 100 PRO A CA 1
ATOM 804 C C . PRO A 1 100 ? -20.349 -7.100 1.296 1.00 95.44 100 PRO A C 1
ATOM 806 O O . PRO A 1 100 ? -21.166 -6.205 1.085 1.00 95.44 100 PRO A O 1
ATOM 809 N N . ARG A 1 101 ? -19.519 -7.053 2.348 1.00 94.81 101 ARG A N 1
ATOM 810 C CA . ARG A 1 101 ? -19.447 -5.899 3.254 1.00 94.81 101 ARG A CA 1
ATOM 811 C C . ARG A 1 101 ? -18.763 -4.727 2.566 1.00 94.81 101 ARG A C 1
ATOM 813 O O . ARG A 1 101 ? -19.332 -3.645 2.564 1.00 94.81 101 ARG A O 1
ATOM 820 N N . VAL A 1 102 ? -17.616 -4.968 1.932 1.00 95.62 102 VAL A N 1
ATOM 821 C CA . VAL A 1 102 ? -16.854 -3.962 1.179 1.00 95.62 102 VAL A CA 1
ATOM 822 C C . VAL A 1 102 ? -17.698 -3.380 0.048 1.00 95.62 102 VAL A C 1
ATOM 824 O O . VAL A 1 102 ? -17.778 -2.162 -0.083 1.00 95.62 102 VAL A O 1
ATOM 827 N N . GLN A 1 103 ? -18.395 -4.227 -0.714 1.00 94.38 103 GLN A N 1
ATOM 828 C CA . GLN A 1 103 ? -19.313 -3.775 -1.765 1.00 94.38 103 GLN A CA 1
ATOM 829 C C . GLN A 1 103 ? -20.430 -2.878 -1.216 1.00 94.38 103 GLN A C 1
ATOM 831 O O . GLN A 1 103 ? -20.765 -1.863 -1.821 1.00 94.38 103 GLN A O 1
ATOM 836 N N . ARG A 1 104 ? -20.987 -3.208 -0.043 1.00 93.88 104 ARG A N 1
ATOM 837 C CA . ARG A 1 104 ? -22.039 -2.399 0.590 1.00 93.88 104 ARG A CA 1
ATOM 838 C C . ARG A 1 104 ? -21.535 -1.077 1.161 1.00 93.88 104 ARG A C 1
ATOM 840 O O . ARG A 1 104 ? -22.266 -0.096 1.084 1.00 93.88 104 ARG A O 1
ATOM 847 N N . THR A 1 105 ? -20.346 -1.053 1.761 1.00 92.50 105 THR A N 1
ATOM 848 C CA . THR A 1 105 ? -19.840 0.130 2.472 1.00 92.50 105 THR A CA 1
ATOM 849 C C . THR A 1 105 ? -19.094 1.086 1.561 1.00 92.50 105 THR A C 1
ATOM 851 O O . THR A 1 105 ? -19.349 2.279 1.609 1.00 92.50 105 THR A O 1
ATOM 854 N N . VAL A 1 106 ? -18.180 0.567 0.742 1.00 90.88 106 VAL A N 1
ATOM 855 C CA . VAL A 1 106 ? -17.247 1.386 -0.045 1.00 90.88 106 VAL A CA 1
ATOM 856 C C . VAL A 1 106 ? -17.584 1.347 -1.528 1.00 90.88 106 VAL A C 1
ATOM 858 O O . VAL A 1 106 ? -17.103 2.185 -2.279 1.00 90.88 106 VAL A O 1
ATOM 861 N N . GLY A 1 107 ? -18.416 0.400 -1.973 1.00 84.75 107 GLY A N 1
ATOM 862 C CA . GLY A 1 107 ? -18.595 0.185 -3.405 1.00 84.75 107 GLY A CA 1
ATOM 863 C C . GLY A 1 107 ? -19.181 1.378 -4.139 1.00 84.75 107 GLY A C 1
ATOM 864 O O . GLY A 1 107 ? -18.690 1.742 -5.198 1.00 84.75 107 GLY A O 1
ATOM 865 N N . ARG A 1 108 ? -20.121 2.100 -3.520 1.00 86.56 108 ARG A N 1
ATOM 866 C CA . ARG A 1 108 ? -20.658 3.333 -4.115 1.00 86.56 108 ARG A CA 1
ATOM 867 C C . ARG A 1 108 ? -19.598 4.422 -4.283 1.00 86.56 108 ARG A C 1
ATOM 869 O O . ARG A 1 108 ? -19.629 5.134 -5.281 1.00 86.56 108 ARG A O 1
ATOM 876 N N . GLU A 1 109 ? -18.692 4.553 -3.318 1.00 86.00 109 GLU A N 1
ATOM 877 C CA . GLU A 1 109 ? -17.624 5.558 -3.326 1.00 86.00 109 GLU A CA 1
ATOM 878 C C . GLU A 1 109 ? -16.528 5.182 -4.322 1.00 86.00 109 GLU A C 1
ATOM 880 O O . GLU A 1 109 ? -16.096 6.019 -5.107 1.00 86.00 109 GLU A O 1
ATOM 885 N N . VAL A 1 110 ? -16.135 3.906 -4.343 1.00 84.19 110 VAL A N 1
ATOM 886 C CA . VAL A 1 110 ? -15.176 3.364 -5.310 1.00 84.19 110 VAL A CA 1
ATOM 887 C C . VAL A 1 110 ? -15.716 3.510 -6.729 1.00 84.19 110 VAL A C 1
ATOM 889 O O . VAL A 1 110 ? -15.022 4.046 -7.585 1.00 84.19 110 VAL A O 1
ATOM 892 N N . ASP A 1 111 ? -16.965 3.120 -6.979 1.00 84.25 111 ASP A N 1
ATOM 893 C CA . ASP A 1 111 ? -17.590 3.236 -8.299 1.00 84.25 111 ASP A CA 1
ATOM 894 C C . ASP A 1 111 ? -17.779 4.699 -8.725 1.00 84.25 111 ASP A C 1
ATOM 896 O O . ASP A 1 111 ? -17.780 5.008 -9.918 1.00 84.25 111 ASP A O 1
ATOM 900 N N . ALA A 1 112 ? -17.981 5.616 -7.774 1.00 85.06 112 ALA A N 1
ATOM 901 C CA . ALA A 1 112 ? -18.012 7.050 -8.051 1.00 85.06 112 ALA A CA 1
ATOM 902 C C . ALA A 1 112 ? -16.617 7.573 -8.423 1.00 85.06 112 ALA A C 1
ATOM 904 O O . ALA A 1 112 ? -16.476 8.196 -9.471 1.00 85.06 112 ALA A O 1
ATOM 905 N N . ALA A 1 113 ? -15.591 7.248 -7.633 1.00 85.44 113 ALA A N 1
ATOM 906 C CA . ALA A 1 113 ? -14.212 7.671 -7.868 1.00 85.44 113 ALA A CA 1
ATOM 907 C C . ALA A 1 113 ? -13.637 7.100 -9.174 1.00 85.44 113 ALA A C 1
ATOM 909 O O . ALA A 1 113 ? -12.972 7.811 -9.924 1.00 85.44 113 ALA A O 1
ATOM 910 N N . VAL A 1 114 ? -13.924 5.831 -9.485 1.00 84.38 114 VAL A N 1
ATOM 911 C CA . VAL A 1 114 ? -13.522 5.200 -10.751 1.00 84.38 114 VAL A CA 1
ATOM 912 C C . VAL A 1 114 ? -14.214 5.882 -11.926 1.00 84.38 114 VAL A C 1
ATOM 914 O O . VAL A 1 114 ? -13.557 6.192 -12.915 1.00 84.38 114 VAL A O 1
ATOM 917 N N . ARG A 1 115 ? -15.518 6.176 -11.823 1.00 87.38 115 ARG A N 1
ATOM 918 C CA . ARG A 1 115 ? -16.221 6.925 -12.874 1.00 87.38 115 ARG A CA 1
ATOM 919 C C . ARG A 1 115 ? -15.641 8.318 -13.059 1.00 87.38 115 ARG A C 1
ATOM 921 O O . ARG A 1 115 ? -15.413 8.691 -14.199 1.00 87.38 115 ARG A O 1
ATOM 928 N N . GLU A 1 116 ? -15.370 9.048 -11.981 1.00 88.31 116 GLU A N 1
ATOM 929 C CA . GLU A 1 116 ? -14.765 10.384 -12.032 1.00 88.31 116 GLU A CA 1
ATOM 930 C C . GLU A 1 116 ? -13.380 10.359 -12.693 1.00 88.31 116 GLU A C 1
ATOM 932 O O . GLU A 1 116 ? -13.109 11.164 -13.580 1.00 88.31 116 GLU A O 1
ATOM 937 N N . ALA A 1 117 ? -12.537 9.383 -12.343 1.00 86.12 117 ALA A N 1
ATOM 938 C CA . ALA A 1 117 ? -11.219 9.206 -12.948 1.00 86.12 117 ALA A CA 1
ATOM 939 C C . ALA A 1 117 ? -11.282 8.780 -14.426 1.00 86.12 117 ALA A C 1
ATOM 941 O O . ALA A 1 117 ? -10.376 9.091 -15.199 1.00 86.12 117 ALA A O 1
ATOM 942 N N . CYS A 1 118 ? -12.336 8.062 -14.822 1.00 83.50 118 CYS A N 1
ATOM 943 C CA . CYS A 1 118 ? -12.540 7.585 -16.186 1.00 83.50 118 CYS A CA 1
ATOM 944 C C . CYS A 1 118 ? -13.316 8.554 -17.080 1.00 83.50 118 CYS A C 1
ATOM 946 O O . CYS A 1 118 ? -13.465 8.236 -18.257 1.00 83.50 118 CYS A O 1
ATOM 948 N N . VAL A 1 119 ? -13.810 9.700 -16.589 1.00 82.12 119 VAL A N 1
ATOM 949 C CA . VAL A 1 119 ? -14.356 10.736 -17.476 1.00 82.12 119 VAL A CA 1
ATOM 950 C C . VAL A 1 119 ? -13.184 11.262 -18.307 1.00 82.12 119 VAL A C 1
ATOM 952 O O . VAL A 1 119 ? -12.325 11.963 -17.764 1.00 82.12 119 VAL A O 1
ATOM 955 N N . PRO A 1 120 ? -13.100 10.935 -19.614 1.00 66.56 120 PRO A N 1
ATOM 956 C CA . PRO A 1 120 ? -12.073 11.528 -20.446 1.00 66.56 120 PRO A CA 1
ATOM 957 C C . PRO A 1 120 ? -12.324 13.029 -20.410 1.00 66.56 120 PRO A C 1
ATOM 959 O O . PRO A 1 120 ? -13.469 13.463 -20.558 1.00 66.56 120 PRO A O 1
ATOM 962 N N . SER A 1 121 ? -11.276 13.814 -20.159 1.00 67.25 121 SER A N 1
ATOM 963 C CA . SER A 1 121 ? -11.340 15.274 -20.174 1.00 67.25 121 SER A CA 1
ATOM 964 C C . SER A 1 121 ? -11.723 15.737 -21.583 1.00 67.25 121 SER A C 1
ATOM 966 O O . SER A 1 121 ? -10.888 16.110 -22.399 1.00 67.25 121 SER A O 1
ATOM 968 N N . ALA A 1 122 ? -13.011 15.673 -21.912 1.00 61.75 122 ALA A N 1
ATOM 969 C CA . ALA A 1 122 ? -13.575 16.004 -23.214 1.00 61.75 122 ALA A CA 1
ATOM 970 C C . ALA A 1 122 ? -13.665 17.527 -23.411 1.00 61.75 122 ALA A C 1
ATOM 972 O O . ALA A 1 122 ? -14.484 18.014 -24.185 1.00 61.75 122 ALA A O 1
ATOM 973 N N . ARG A 1 123 ? -12.861 18.300 -22.668 1.00 58.56 123 ARG A N 1
ATOM 974 C CA . ARG A 1 123 ? -13.009 19.750 -22.535 1.00 58.56 123 ARG A CA 1
ATOM 975 C C . ARG A 1 123 ? -11.886 20.580 -23.146 1.00 58.56 123 ARG A C 1
ATOM 977 O O . ARG A 1 123 ? -11.905 21.790 -22.973 1.00 58.56 123 ARG A O 1
ATOM 984 N N . GLU A 1 124 ? -10.983 19.984 -23.922 1.00 60.84 124 GLU A N 1
ATOM 985 C CA . GLU A 1 124 ? -9.918 20.743 -24.605 1.00 60.84 124 GLU A CA 1
ATOM 986 C C . GLU A 1 124 ? -9.953 20.671 -26.140 1.00 60.84 124 GLU A C 1
ATOM 988 O O . GLU A 1 124 ? -9.034 21.141 -26.799 1.00 60.84 124 GLU A O 1
ATOM 993 N N . THR A 1 125 ? -11.028 20.156 -26.750 1.00 57.03 125 THR A N 1
ATOM 994 C CA . THR A 1 125 ? -11.187 20.154 -28.223 1.00 57.03 125 THR A CA 1
ATOM 995 C C . THR A 1 125 ? -12.201 21.160 -28.766 1.00 57.03 125 THR A C 1
ATOM 997 O O . THR A 1 125 ? -12.493 21.152 -29.962 1.00 57.03 125 THR A O 1
ATOM 1000 N N . SER A 1 126 ? -12.681 22.109 -27.956 1.00 58.97 126 SER A N 1
ATOM 1001 C CA . SER A 1 126 ? -13.362 23.285 -28.505 1.00 58.97 126 SER A CA 1
ATOM 1002 C C . SER A 1 126 ? -12.350 24.241 -29.146 1.00 58.97 126 SER A C 1
ATOM 1004 O O . SER A 1 126 ? -11.837 25.163 -28.517 1.00 58.97 126 SER A O 1
ATOM 1006 N N . SER A 1 127 ? -12.127 24.006 -30.440 1.00 53.03 127 SER A N 1
ATOM 1007 C CA . SER A 1 127 ? -12.229 25.035 -31.477 1.00 53.03 127 SER A CA 1
ATOM 1008 C C . SER A 1 127 ? -11.321 26.263 -31.337 1.00 53.03 127 SER A C 1
ATOM 1010 O O . SER A 1 127 ? -11.783 27.363 -31.043 1.00 53.03 127 SER A O 1
ATOM 1012 N N . SER A 1 128 ? -10.054 26.104 -31.723 1.00 54.06 128 SER A N 1
ATOM 1013 C CA . SER A 1 128 ? -9.387 27.114 -32.553 1.00 54.06 128 SER A CA 1
ATOM 1014 C C . SER A 1 128 ? -9.557 26.695 -34.014 1.00 54.06 128 SER A C 1
ATOM 1016 O O . SER A 1 128 ? -8.701 26.053 -34.620 1.00 54.06 128 SER A O 1
ATOM 1018 N N . SER A 1 129 ? -10.735 26.982 -34.567 1.00 53.41 129 SER A N 1
ATOM 1019 C CA . SER A 1 129 ? -10.949 26.969 -36.009 1.00 53.41 129 SER A CA 1
ATOM 1020 C C . SER A 1 129 ? -10.204 28.162 -36.604 1.00 53.41 129 SER A C 1
ATOM 1022 O O . SER A 1 129 ? -10.749 29.263 -36.676 1.00 53.41 129 SER A O 1
ATOM 1024 N N . SER A 1 130 ? -8.956 27.947 -37.014 1.00 53.66 130 SER A N 1
ATOM 1025 C CA . SER A 1 130 ? -8.293 28.829 -37.970 1.00 53.66 130 SER A CA 1
ATOM 1026 C C . SER A 1 130 ? -8.742 28.408 -39.377 1.00 53.66 130 SER A C 1
ATOM 1028 O O . SER A 1 130 ? -8.503 27.261 -39.771 1.00 53.66 130 SER A O 1
ATOM 1030 N N . PRO A 1 131 ? -9.455 29.262 -40.131 1.00 57.22 131 PRO A N 1
ATOM 1031 C CA . PRO A 1 131 ? -9.898 28.930 -41.471 1.00 57.22 131 PRO A CA 1
ATOM 1032 C C . PRO A 1 131 ? -8.734 29.116 -42.444 1.00 57.22 131 PRO A C 1
ATOM 1034 O O . PRO A 1 131 ? -8.307 30.233 -42.720 1.00 57.22 131 PRO A O 1
ATOM 1037 N N . GLY A 1 132 ? -8.268 28.008 -43.012 1.00 54.34 132 GLY A N 1
ATOM 1038 C CA . GLY A 1 132 ? -7.539 28.026 -44.273 1.00 54.34 132 GLY A CA 1
ATOM 1039 C C . GLY A 1 132 ? -6.164 27.390 -44.209 1.00 54.34 132 GLY A C 1
ATOM 1040 O O . GLY A 1 132 ? -5.174 28.081 -44.025 1.00 54.34 132 GLY A O 1
ATOM 1041 N N . HIS 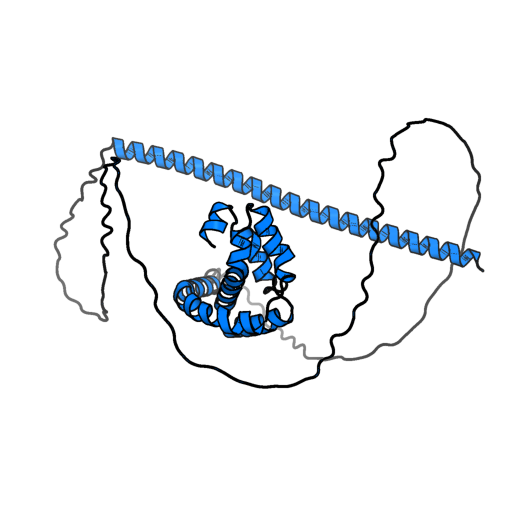A 1 133 ? -6.093 26.105 -44.539 1.00 46.78 133 HIS A N 1
ATOM 1042 C CA . HIS A 1 133 ? -5.204 25.679 -45.615 1.00 46.78 133 HIS A CA 1
ATOM 1043 C C . HIS A 1 133 ? -5.711 24.372 -46.216 1.00 46.78 133 HIS A C 1
ATOM 1045 O O . HIS A 1 133 ? -5.812 23.332 -45.573 1.00 46.78 133 HIS A O 1
ATOM 1051 N N . ARG A 1 134 ? -6.105 24.498 -47.478 1.00 47.56 134 ARG A N 1
ATOM 1052 C CA . ARG A 1 134 ? -6.532 23.443 -48.380 1.00 47.56 134 ARG A CA 1
ATOM 1053 C C . ARG A 1 134 ? -5.247 22.817 -48.921 1.00 47.56 134 ARG A C 1
ATOM 1055 O O . ARG A 1 134 ? -4.645 23.405 -49.810 1.00 47.56 134 ARG A O 1
ATOM 1062 N N . CYS A 1 135 ? -4.823 21.674 -48.396 1.00 41.66 135 CYS A N 1
ATOM 1063 C CA . CYS A 1 135 ? -3.852 20.829 -49.088 1.00 41.66 135 CYS A CA 1
ATOM 1064 C C . CYS A 1 135 ? -4.510 19.497 -49.408 1.00 41.66 135 CYS A C 1
ATOM 1066 O O . CYS A 1 135 ? -5.102 18.841 -48.553 1.00 41.66 135 CYS A O 1
ATOM 1068 N N . ALA A 1 136 ? -4.475 19.205 -50.699 1.00 46.31 136 ALA A N 1
ATOM 1069 C CA . ALA A 1 136 ? -5.049 18.047 -51.328 1.00 46.31 136 ALA A CA 1
ATOM 1070 C C . ALA A 1 136 ? -4.340 16.766 -50.875 1.00 46.31 136 ALA A C 1
ATOM 1072 O O . ALA A 1 136 ? -3.120 16.717 -50.768 1.00 46.31 136 ALA A O 1
ATOM 1073 N N . VAL A 1 137 ? -5.180 15.774 -50.601 1.00 49.22 137 VAL A N 1
ATOM 1074 C CA . VAL A 1 137 ? -5.071 14.355 -50.952 1.00 49.22 137 VAL A CA 1
ATOM 1075 C C . VAL A 1 137 ? -3.818 13.987 -51.756 1.00 49.22 137 VAL A C 1
ATOM 1077 O O . VAL A 1 137 ? -3.720 14.359 -52.921 1.00 49.22 137 VAL A O 1
ATOM 1080 N N . GLU A 1 138 ? -2.950 13.165 -51.169 1.00 47.56 138 GLU A N 1
ATOM 1081 C CA . GLU A 1 138 ? -2.345 12.048 -51.895 1.00 47.56 138 GLU A CA 1
ATOM 1082 C C . GLU A 1 138 ? -2.414 10.796 -51.017 1.00 47.56 138 GLU A C 1
ATOM 1084 O O . GLU A 1 138 ? -1.934 10.761 -49.881 1.00 47.56 138 GLU A O 1
ATOM 1089 N N . ASP A 1 139 ? -3.100 9.800 -51.568 1.00 48.12 139 ASP A N 1
ATOM 1090 C CA . ASP A 1 139 ? -3.178 8.425 -51.110 1.00 48.12 139 ASP A CA 1
ATOM 1091 C C . ASP A 1 139 ? -1.790 7.776 -51.129 1.00 48.12 139 ASP A C 1
ATOM 1093 O O . ASP A 1 139 ? -1.132 7.733 -52.168 1.00 48.12 139 ASP A O 1
ATOM 1097 N N . VAL A 1 140 ? -1.367 7.195 -50.006 1.00 52.16 140 VAL A N 1
ATOM 1098 C CA . VAL A 1 140 ? -0.321 6.165 -50.003 1.00 52.16 140 VAL A CA 1
ATOM 1099 C C . VAL A 1 140 ? -0.814 4.994 -49.164 1.00 52.16 140 VAL A C 1
ATOM 1101 O O . VAL A 1 140 ? -0.689 4.959 -47.940 1.00 52.16 140 VAL A O 1
ATOM 1104 N N . GLU A 1 141 ? -1.402 4.028 -49.869 1.00 51.09 141 GLU A N 1
ATOM 1105 C CA . GLU A 1 141 ? -1.508 2.641 -49.437 1.00 51.09 141 GLU A CA 1
ATOM 1106 C C . GLU A 1 141 ? -0.113 2.099 -49.105 1.00 51.09 141 GLU A C 1
ATOM 1108 O O . GLU A 1 141 ? 0.768 2.064 -49.962 1.00 51.09 141 GLU A O 1
ATOM 1113 N N . LEU A 1 142 ? 0.072 1.579 -47.893 1.00 49.69 142 LEU A N 1
ATOM 1114 C CA . LEU A 1 142 ? 1.124 0.604 -47.620 1.00 49.69 142 LEU A CA 1
ATOM 1115 C C . LEU A 1 142 ? 0.504 -0.613 -46.941 1.00 49.69 142 LEU A C 1
ATOM 1117 O O . LEU A 1 142 ? 0.260 -0.655 -45.737 1.00 49.69 142 LEU A O 1
ATOM 1121 N N . SER A 1 143 ? 0.230 -1.596 -47.793 1.00 48.69 143 SER A N 1
ATOM 1122 C CA . SER A 1 143 ? -0.064 -2.978 -47.445 1.00 48.69 143 SER A CA 1
ATOM 1123 C C . SER A 1 143 ? 1.215 -3.766 -47.138 1.00 48.69 143 SER A C 1
ATOM 1125 O O . SER A 1 143 ? 2.260 -3.519 -47.735 1.00 48.69 143 SER A O 1
ATOM 1127 N N . ALA A 1 144 ? 1.034 -4.819 -46.329 1.00 41.47 144 ALA A N 1
ATOM 1128 C CA . ALA A 1 144 ? 1.902 -5.994 -46.149 1.00 41.47 144 ALA A CA 1
ATOM 1129 C C . ALA A 1 144 ? 3.220 -5.748 -45.370 1.00 41.47 144 ALA A C 1
ATOM 1131 O O . ALA A 1 144 ? 3.733 -4.645 -45.306 1.00 41.47 144 ALA A O 1
ATOM 1132 N N . SER A 1 145 ? 3.850 -6.712 -44.698 1.00 40.47 145 SER A N 1
ATOM 1133 C CA . SER A 1 145 ? 3.727 -8.166 -44.725 1.00 40.47 145 SER A CA 1
ATOM 1134 C C . SER A 1 145 ? 4.293 -8.753 -43.429 1.00 40.47 145 SER A C 1
ATOM 1136 O O . SER A 1 145 ? 5.287 -8.273 -42.887 1.00 40.47 145 SER A O 1
ATOM 1138 N N . VAL A 1 146 ? 3.702 -9.865 -43.002 1.00 49.00 146 VAL A N 1
ATOM 1139 C CA . VAL A 1 146 ? 4.300 -10.864 -42.111 1.00 49.00 146 VAL A CA 1
ATOM 1140 C C . VAL A 1 146 ? 5.579 -11.407 -42.762 1.00 49.00 146 VAL A C 1
ATOM 1142 O O . VAL A 1 146 ? 5.581 -11.722 -43.952 1.00 49.00 146 VAL A O 1
ATOM 1145 N N . GLY A 1 147 ? 6.658 -11.524 -41.985 1.00 35.75 147 GLY A N 1
ATOM 1146 C CA . GLY A 1 147 ? 7.964 -11.995 -42.447 1.00 35.75 147 GLY A CA 1
ATOM 1147 C C . GLY A 1 147 ? 8.710 -12.741 -41.348 1.00 35.75 147 GLY A C 1
ATOM 1148 O O . GLY A 1 147 ? 9.505 -12.174 -40.611 1.00 35.75 147 GLY A O 1
ATOM 1149 N N . SER A 1 148 ? 8.412 -14.031 -41.244 1.00 40.56 148 SER A N 1
ATOM 1150 C CA . SER A 1 148 ? 9.182 -15.041 -40.521 1.00 40.56 148 SER A CA 1
ATOM 1151 C C . SER A 1 148 ? 10.427 -15.414 -41.332 1.00 40.56 148 SER A C 1
ATOM 1153 O O . SER A 1 148 ? 10.266 -15.714 -42.514 1.00 40.56 148 SER A O 1
ATOM 1155 N N . SER A 1 149 ? 11.629 -15.447 -40.730 1.00 41.88 149 SER A N 1
ATOM 1156 C CA . SER A 1 149 ? 12.649 -16.502 -40.948 1.00 41.88 149 SER A CA 1
ATOM 1157 C C . SER A 1 149 ? 14.037 -16.198 -40.358 1.00 41.88 149 SER A C 1
ATOM 1159 O O . SER A 1 149 ? 14.672 -15.209 -40.695 1.00 41.88 149 SER A O 1
ATOM 1161 N N . ARG A 1 150 ? 14.507 -17.184 -39.580 1.00 38.03 150 ARG A N 1
ATOM 1162 C CA . ARG A 1 150 ? 15.810 -17.883 -39.643 1.00 38.03 150 ARG A CA 1
ATOM 1163 C C . ARG A 1 150 ? 17.139 -17.129 -39.448 1.00 38.03 150 ARG A C 1
ATOM 1165 O O . ARG A 1 150 ? 17.641 -16.420 -40.306 1.00 38.03 150 ARG A O 1
ATOM 1172 N N . SER A 1 151 ? 17.760 -17.514 -38.335 1.00 45.59 151 SER A N 1
ATOM 1173 C CA . SER A 1 151 ? 19.142 -17.987 -38.161 1.00 45.59 151 SER A CA 1
ATOM 1174 C C . SER A 1 151 ? 19.934 -18.389 -39.419 1.00 45.59 151 SER A C 1
ATOM 1176 O O . SER A 1 151 ? 19.464 -19.229 -40.183 1.00 45.59 151 SER A O 1
ATOM 1178 N N . ALA A 1 152 ? 21.195 -17.932 -39.508 1.00 40.22 152 ALA A N 1
ATOM 1179 C CA . ALA A 1 152 ? 22.394 -18.737 -39.819 1.00 40.22 152 ALA A CA 1
ATOM 1180 C C . ALA A 1 152 ? 23.679 -17.875 -39.870 1.00 40.22 152 ALA A C 1
ATOM 1182 O O . ALA A 1 152 ? 23.688 -16.879 -40.580 1.00 40.22 152 ALA A O 1
ATOM 1183 N N . GLY A 1 153 ? 24.746 -18.350 -39.196 1.00 35.66 153 GLY A N 1
ATOM 1184 C CA . GLY A 1 153 ? 26.184 -18.128 -39.476 1.00 35.66 153 GLY A CA 1
ATOM 1185 C C . GLY A 1 153 ? 26.702 -16.680 -39.464 1.00 35.66 153 GLY A C 1
ATOM 1186 O O . GLY A 1 153 ? 25.944 -15.733 -39.456 1.00 35.66 153 GLY A O 1
ATOM 1187 N N . SER A 1 154 ? 27.996 -16.386 -39.470 1.00 35.75 154 SER A N 1
ATOM 1188 C CA . SER A 1 154 ? 29.216 -17.185 -39.520 1.00 35.75 154 SER A CA 1
ATOM 1189 C C . SER A 1 154 ? 30.384 -16.199 -39.329 1.00 35.75 154 SER A C 1
ATOM 1191 O O . SER A 1 154 ? 30.309 -15.096 -39.854 1.00 35.75 154 SER A O 1
ATOM 1193 N N . THR A 1 155 ? 31.451 -16.628 -38.639 1.00 41.50 155 THR A N 1
ATOM 1194 C CA . THR A 1 155 ? 32.880 -16.263 -38.842 1.00 41.50 155 THR A CA 1
ATOM 1195 C C . THR A 1 155 ? 33.327 -14.796 -38.987 1.00 41.50 155 THR A C 1
ATOM 1197 O O . THR A 1 155 ? 32.948 -14.115 -39.932 1.00 41.50 155 THR A O 1
ATOM 1200 N N . GLY A 1 156 ? 34.341 -14.404 -38.199 1.00 37.66 156 GLY A N 1
ATOM 1201 C CA . GLY A 1 156 ? 35.302 -13.373 -38.622 1.00 37.66 156 GLY A CA 1
ATOM 1202 C C . GLY A 1 156 ? 36.155 -12.755 -37.510 1.00 37.66 156 GLY A C 1
ATOM 1203 O O . GLY A 1 156 ? 35.786 -11.716 -36.978 1.00 37.66 156 GLY A O 1
ATOM 1204 N N . LEU A 1 157 ? 37.302 -13.372 -37.199 1.00 44.38 157 LEU A N 1
ATOM 1205 C CA . LEU A 1 157 ? 38.464 -12.726 -36.555 1.00 44.38 157 LEU A CA 1
ATOM 1206 C C . LEU A 1 157 ? 39.262 -11.926 -37.605 1.00 44.38 157 LEU A C 1
ATOM 1208 O O . LEU A 1 157 ? 39.230 -12.290 -38.783 1.00 44.38 157 LEU A O 1
ATOM 1212 N N . PRO A 1 158 ? 39.978 -10.865 -37.196 1.00 57.50 158 PRO A N 1
ATOM 1213 C CA . PRO A 1 158 ? 41.458 -10.907 -37.179 1.00 57.50 158 PRO A CA 1
ATOM 1214 C C . PRO A 1 158 ? 42.034 -10.220 -35.910 1.00 57.50 158 PRO A C 1
ATOM 1216 O O . PRO A 1 158 ? 41.405 -9.322 -35.366 1.00 57.50 158 PRO A O 1
ATOM 1219 N N . ALA A 1 159 ? 43.082 -10.714 -35.236 1.00 42.44 159 ALA A N 1
ATOM 1220 C CA . ALA A 1 159 ? 44.518 -10.785 -35.572 1.00 42.44 159 ALA A CA 1
ATOM 1221 C C . ALA A 1 159 ? 45.233 -9.411 -35.667 1.00 42.44 159 ALA A C 1
ATOM 1223 O O . ALA A 1 159 ? 44.944 -8.626 -36.565 1.00 42.44 159 ALA A O 1
ATOM 1224 N N . GLY A 1 160 ? 46.186 -9.183 -34.748 1.00 44.28 160 GLY A N 1
ATOM 1225 C CA . GLY A 1 160 ? 47.178 -8.088 -34.686 1.00 44.28 160 GLY A CA 1
ATOM 1226 C C . GLY A 1 160 ? 47.680 -7.935 -33.236 1.00 44.28 160 GLY A C 1
ATOM 1227 O O . GLY A 1 160 ? 46.883 -7.581 -32.374 1.00 44.28 160 GLY A O 1
ATOM 1228 N N . GLU A 1 161 ? 48.848 -8.468 -32.840 1.00 41.12 161 GLU A N 1
ATOM 1229 C CA . GLU A 1 161 ? 50.212 -7.881 -32.961 1.00 41.12 161 GLU A CA 1
ATOM 1230 C C . GLU A 1 161 ? 50.273 -6.449 -32.383 1.00 41.12 161 GLU A C 1
ATOM 1232 O O . GLU A 1 161 ? 49.520 -5.596 -32.831 1.00 41.12 161 GLU A O 1
ATOM 1237 N N . GLY A 1 162 ? 51.098 -6.047 -31.412 1.00 38.44 162 GLY A N 1
ATOM 1238 C CA . GLY A 1 162 ? 52.228 -6.619 -30.681 1.00 38.44 162 GLY A CA 1
ATOM 1239 C C . GLY A 1 162 ? 52.780 -5.547 -29.706 1.00 38.44 162 GLY A C 1
ATOM 1240 O O . GLY A 1 162 ? 52.160 -4.502 -29.526 1.00 38.44 162 GLY A O 1
ATOM 1241 N N . GLU A 1 163 ? 53.960 -5.813 -29.136 1.00 39.53 163 GLU A N 1
ATOM 1242 C CA . GLU A 1 163 ? 54.848 -4.917 -28.353 1.00 39.53 163 GLU A CA 1
ATOM 1243 C C . GLU A 1 163 ? 54.643 -4.779 -26.825 1.00 39.53 163 GLU A C 1
ATOM 1245 O O . GLU A 1 163 ? 54.033 -3.859 -26.285 1.00 39.53 163 GLU A O 1
ATOM 1250 N N . GLU A 1 164 ? 55.320 -5.697 -26.126 1.00 48.50 164 GLU A N 1
ATOM 1251 C CA . GLU A 1 164 ? 56.041 -5.486 -24.860 1.00 48.50 164 GLU A CA 1
ATOM 1252 C C . GLU A 1 164 ? 57.140 -4.406 -25.033 1.00 48.50 164 GLU A C 1
ATOM 1254 O O . GLU A 1 164 ? 57.706 -4.310 -26.126 1.00 48.50 164 GLU A O 1
ATOM 1259 N N . PRO A 1 165 ? 57.518 -3.624 -23.993 1.00 55.72 165 PRO A N 1
ATOM 1260 C CA . PRO A 1 165 ? 58.710 -4.037 -23.234 1.00 55.72 165 PRO A CA 1
ATOM 1261 C C . PRO A 1 165 ? 58.779 -3.605 -21.741 1.00 55.72 165 PRO A C 1
ATOM 1263 O O . PRO A 1 165 ? 58.437 -2.489 -21.359 1.00 55.72 165 PRO A O 1
ATOM 1266 N N . SER A 1 166 ? 59.403 -4.477 -20.937 1.00 46.56 166 SER A N 1
ATOM 1267 C CA . SER A 1 166 ? 60.451 -4.162 -19.936 1.00 46.56 166 SER A CA 1
ATOM 1268 C C . SER A 1 166 ? 60.125 -3.500 -18.571 1.00 46.56 166 SER A C 1
ATOM 1270 O O . SER A 1 166 ? 59.877 -2.307 -18.434 1.00 46.56 166 SER A O 1
ATOM 1272 N N . ARG A 1 167 ? 60.322 -4.323 -17.521 1.00 48.78 167 ARG A N 1
ATOM 1273 C CA . ARG A 1 167 ? 60.656 -4.050 -16.087 1.00 48.78 167 ARG A CA 1
ATOM 1274 C C . ARG A 1 167 ? 61.873 -3.092 -15.900 1.00 48.78 167 ARG A C 1
ATOM 1276 O O . ARG A 1 167 ? 62.602 -2.959 -16.881 1.00 48.78 167 ARG A O 1
ATOM 1283 N N . PRO A 1 168 ? 62.231 -2.542 -14.691 1.00 56.72 168 PRO A N 1
ATOM 1284 C CA . PRO A 1 168 ? 62.248 -3.185 -13.345 1.00 56.72 168 PRO A CA 1
ATOM 1285 C C . PRO A 1 168 ? 61.876 -2.301 -12.095 1.00 56.72 168 PRO A C 1
ATOM 1287 O O . PRO A 1 168 ? 61.584 -1.119 -12.245 1.00 56.72 168 PRO A O 1
ATOM 1290 N N . PRO A 1 169 ? 61.858 -2.872 -10.852 1.00 65.38 169 PRO A N 1
ATOM 1291 C CA . PRO A 1 169 ? 61.621 -2.190 -9.548 1.00 65.38 169 PRO A CA 1
ATOM 1292 C C . PRO A 1 169 ? 62.976 -1.773 -8.887 1.00 65.38 169 PRO A C 1
ATOM 1294 O O . PRO A 1 169 ? 63.965 -1.831 -9.620 1.00 65.38 169 PRO A O 1
ATOM 1297 N N . PRO A 1 170 ? 63.155 -1.445 -7.568 1.00 63.12 170 PRO A N 1
ATOM 1298 C CA . PRO A 1 170 ? 62.257 -1.321 -6.389 1.00 63.12 170 PRO A CA 1
ATOM 1299 C C . PRO A 1 170 ? 62.529 -0.075 -5.481 1.00 63.12 170 PRO A C 1
ATOM 1301 O O . PRO A 1 170 ? 63.506 0.634 -5.684 1.00 63.12 170 PRO A O 1
ATOM 1304 N N . ALA A 1 171 ? 61.746 0.142 -4.407 1.00 38.53 171 ALA A N 1
ATOM 1305 C CA . ALA A 1 171 ? 62.266 0.686 -3.133 1.00 38.53 171 ALA A CA 1
ATOM 1306 C C . ALA A 1 171 ? 61.284 0.513 -1.958 1.00 38.53 171 ALA A C 1
ATOM 1308 O O . ALA A 1 171 ? 60.121 0.901 -1.999 1.00 38.53 171 ALA A O 1
ATOM 1309 N N . SER A 1 172 ? 61.824 -0.072 -0.898 1.00 46.41 172 SER A N 1
ATOM 1310 C CA . SER A 1 172 ? 61.285 -0.342 0.430 1.00 46.41 172 SER A CA 1
ATOM 1311 C C . SER A 1 172 ? 61.388 0.856 1.379 1.00 46.41 172 SER A C 1
ATOM 1313 O O . SER A 1 172 ? 62.468 1.427 1.508 1.00 46.41 172 SER A O 1
ATOM 1315 N N . THR A 1 173 ? 60.330 1.162 2.134 1.00 41.03 173 THR A N 1
ATOM 1316 C CA . THR A 1 173 ? 60.331 1.793 3.481 1.00 41.03 173 THR A CA 1
ATOM 1317 C C . THR A 1 173 ? 58.864 1.842 3.930 1.00 41.03 173 THR A C 1
ATOM 1319 O O . THR A 1 173 ? 57.999 2.107 3.113 1.00 41.03 173 THR A O 1
ATOM 1322 N N . GLY A 1 174 ? 58.428 1.590 5.155 1.00 35.91 174 GLY A N 1
ATOM 1323 C CA . GLY A 1 174 ? 59.049 1.341 6.441 1.00 35.91 174 GLY A CA 1
ATOM 1324 C C . GLY A 1 174 ? 57.913 1.400 7.477 1.00 35.91 174 GLY A C 1
ATOM 1325 O O . GLY A 1 174 ? 56.995 2.200 7.343 1.00 35.91 174 GLY A O 1
ATOM 1326 N N . ALA A 1 175 ? 57.971 0.491 8.447 1.00 40.94 175 ALA A N 1
ATOM 1327 C CA . ALA A 1 175 ? 57.320 0.466 9.759 1.00 40.94 175 ALA A CA 1
ATOM 1328 C C . ALA A 1 175 ? 56.248 1.522 10.123 1.00 40.94 175 ALA A C 1
ATOM 1330 O O . ALA A 1 175 ? 56.554 2.707 10.235 1.00 40.94 175 ALA A O 1
ATOM 1331 N N . ARG A 1 176 ? 55.092 1.051 10.621 1.00 37.94 176 ARG A N 1
ATOM 1332 C CA . ARG A 1 176 ? 54.690 1.378 12.002 1.00 37.94 176 ARG A CA 1
ATOM 1333 C C . ARG A 1 176 ? 53.647 0.415 12.566 1.00 37.94 176 ARG A C 1
ATOM 1335 O O . ARG A 1 176 ? 52.628 0.141 11.945 1.00 37.94 176 ARG A O 1
ATOM 1342 N N . ALA A 1 177 ? 53.959 -0.068 13.762 1.00 41.97 177 ALA A N 1
ATOM 1343 C CA . ALA A 1 177 ? 53.109 -0.857 14.630 1.00 41.97 177 ALA A CA 1
ATOM 1344 C C . ALA A 1 177 ? 51.885 -0.061 15.103 1.00 41.97 177 ALA A C 1
ATOM 1346 O O . ALA A 1 177 ? 52.001 1.120 15.434 1.00 41.97 177 ALA A O 1
ATOM 1347 N N . ALA A 1 178 ? 50.752 -0.747 15.199 1.00 45.19 178 ALA A N 1
ATOM 1348 C CA . ALA A 1 178 ? 49.687 -0.419 16.130 1.00 45.19 178 ALA A CA 1
ATOM 1349 C C . ALA A 1 178 ? 49.009 -1.733 16.528 1.00 45.19 178 ALA A C 1
ATOM 1351 O O . ALA A 1 178 ? 48.303 -2.352 15.734 1.00 45.19 178 ALA A O 1
ATOM 1352 N N . ASP A 1 179 ? 49.309 -2.160 17.751 1.00 41.94 179 ASP A N 1
ATOM 1353 C CA . ASP A 1 179 ? 48.579 -3.184 18.480 1.00 41.94 179 ASP A CA 1
ATOM 1354 C C . ASP A 1 179 ? 47.108 -2.770 18.616 1.00 41.94 179 ASP A C 1
ATOM 1356 O O . ASP A 1 179 ? 46.799 -1.626 18.955 1.00 41.94 179 ASP A O 1
ATOM 1360 N N . GLY A 1 180 ? 46.202 -3.706 18.343 1.00 40.62 180 GLY A N 1
ATOM 1361 C CA . GLY A 1 180 ? 44.761 -3.487 18.405 1.00 40.62 180 GLY A CA 1
ATOM 1362 C C . GLY A 1 180 ? 44.010 -4.809 18.490 1.00 40.62 180 GLY A C 1
ATOM 1363 O O . GLY A 1 180 ? 43.593 -5.357 17.478 1.00 40.62 180 GLY A O 1
ATOM 1364 N N . GLU A 1 181 ? 43.931 -5.323 19.717 1.00 38.84 181 GLU A N 1
ATOM 1365 C CA . GLU A 1 181 ? 42.920 -6.222 20.290 1.00 38.84 181 GLU A CA 1
ATOM 1366 C C . GLU A 1 181 ? 42.060 -7.059 19.321 1.00 38.84 181 GLU A C 1
ATOM 1368 O O . GLU A 1 181 ? 41.061 -6.612 18.755 1.00 38.84 181 GLU A O 1
ATOM 1373 N N . VAL A 1 182 ? 42.391 -8.350 19.231 1.00 39.78 182 VAL A N 1
ATOM 1374 C CA . VAL A 1 182 ? 41.542 -9.370 18.609 1.00 39.78 182 VAL A CA 1
ATOM 1375 C C . VAL A 1 182 ? 40.421 -9.740 19.580 1.00 39.78 182 VAL A C 1
ATOM 1377 O O . VAL A 1 182 ? 40.601 -10.527 20.510 1.00 39.78 182 VAL A O 1
ATOM 1380 N N . SER A 1 183 ? 39.247 -9.159 19.342 1.00 46.31 183 SER A N 1
ATOM 1381 C CA . SER A 1 183 ? 37.986 -9.588 19.940 1.00 46.31 183 SER A CA 1
ATOM 1382 C C . SER A 1 183 ? 37.537 -10.919 19.327 1.00 46.31 183 SER A C 1
ATOM 1384 O O . SER A 1 183 ? 37.422 -11.074 18.110 1.00 46.31 183 SER A O 1
ATOM 1386 N N . SER A 1 184 ? 37.320 -11.883 20.217 1.00 39.38 184 SER A N 1
ATOM 1387 C CA . SER A 1 184 ? 36.874 -13.254 19.983 1.00 39.38 184 SER A CA 1
ATOM 1388 C C . SER A 1 184 ? 35.568 -13.314 19.179 1.00 39.38 184 SER A C 1
ATOM 1390 O O . SER A 1 184 ? 34.503 -12.953 19.681 1.00 39.38 184 SER A O 1
ATOM 1392 N N . TYR A 1 185 ? 35.632 -13.812 17.940 1.00 39.84 185 TYR A N 1
ATOM 1393 C CA . TYR A 1 185 ? 34.441 -14.216 17.194 1.00 39.84 185 TYR A CA 1
ATOM 1394 C C . TYR A 1 185 ? 34.109 -15.677 17.487 1.00 39.84 185 TYR A C 1
ATOM 1396 O O . TYR A 1 185 ? 34.859 -16.599 17.168 1.00 39.84 185 TYR A O 1
ATOM 1404 N N . GLY A 1 186 ? 32.945 -15.848 18.111 1.00 36.28 186 GLY A N 1
ATOM 1405 C CA . GLY A 1 186 ? 32.322 -17.123 18.414 1.00 36.28 186 GLY A CA 1
ATOM 1406 C C . GLY A 1 186 ? 32.087 -17.966 17.164 1.00 36.28 186 GLY A C 1
ATOM 1407 O O . GLY A 1 186 ? 31.493 -17.541 16.174 1.00 36.28 186 GLY A O 1
ATOM 1408 N N . HIS A 1 187 ? 32.550 -19.199 17.274 1.00 34.38 187 HIS A N 1
ATOM 1409 C CA . HIS A 1 187 ? 32.398 -20.304 16.350 1.00 34.38 187 HIS A CA 1
ATOM 1410 C C . HIS A 1 187 ? 30.921 -20.744 16.289 1.00 34.38 187 HIS A C 1
ATOM 1412 O O . HIS A 1 187 ? 30.461 -21.517 17.129 1.00 34.38 187 HIS A O 1
ATOM 1418 N N . VAL A 1 188 ? 30.149 -20.260 15.310 1.00 38.34 188 VAL A N 1
ATOM 1419 C CA . VAL A 1 188 ? 28.786 -20.761 15.055 1.00 38.34 188 VAL A CA 1
ATOM 1420 C C . VAL A 1 188 ? 28.878 -22.018 14.192 1.00 38.34 188 VAL A C 1
ATOM 1422 O O . VAL A 1 188 ? 29.087 -21.961 12.983 1.00 38.34 188 VAL A O 1
ATOM 1425 N N . LEU A 1 189 ? 28.732 -23.172 14.844 1.00 38.09 189 LEU A N 1
ATOM 1426 C CA . LEU A 1 189 ? 28.498 -24.466 14.206 1.00 38.09 189 LEU A CA 1
ATOM 1427 C C . LEU A 1 189 ? 27.160 -24.430 13.453 1.00 38.09 189 LEU A C 1
ATOM 1429 O O . LEU A 1 189 ? 26.091 -24.406 14.062 1.00 38.09 189 LEU A O 1
ATOM 1433 N N . ILE A 1 190 ? 27.220 -24.456 12.122 1.00 37.09 190 ILE A N 1
ATOM 1434 C CA . ILE A 1 190 ? 26.061 -24.722 11.267 1.00 37.09 190 ILE A CA 1
ATOM 1435 C C . ILE A 1 190 ? 25.755 -26.218 11.376 1.00 37.09 190 ILE A C 1
ATOM 1437 O O . ILE A 1 190 ? 26.376 -27.050 10.717 1.00 37.09 190 ILE A O 1
ATOM 1441 N N . HIS A 1 191 ? 24.802 -26.567 12.240 1.00 33.44 191 HIS A N 1
ATOM 1442 C CA . HIS A 1 191 ? 24.256 -27.916 12.319 1.00 33.44 191 HIS A CA 1
ATOM 1443 C C . HIS A 1 191 ? 23.287 -28.116 11.146 1.00 33.44 191 HIS A C 1
ATOM 1445 O O . HIS A 1 191 ? 22.129 -27.706 11.179 1.00 33.44 191 HIS A O 1
ATOM 1451 N N . GLN A 1 192 ? 23.793 -28.722 10.076 1.00 34.47 192 GLN A N 1
ATOM 1452 C CA . GLN A 1 192 ? 23.024 -29.156 8.917 1.00 34.47 192 GLN A CA 1
ATOM 1453 C C . GLN A 1 192 ? 22.101 -30.307 9.358 1.00 34.47 192 GLN A C 1
ATOM 1455 O O . GLN A 1 192 ? 22.559 -31.427 9.572 1.00 34.47 192 GLN A O 1
ATOM 1460 N N . GLN A 1 193 ? 20.811 -30.028 9.576 1.00 34.16 193 GLN A N 1
ATOM 1461 C CA . GLN A 1 193 ? 19.813 -31.074 9.807 1.00 34.16 193 GLN A CA 1
ATOM 1462 C C . GLN A 1 193 ? 19.262 -31.560 8.468 1.00 34.16 193 GLN A C 1
ATOM 1464 O O . GLN A 1 193 ? 18.724 -30.804 7.659 1.00 34.16 193 GLN A O 1
ATOM 1469 N N . SER A 1 194 ? 19.461 -32.851 8.243 1.00 35.41 194 SER A N 1
ATOM 1470 C CA . SER A 1 194 ? 18.996 -33.637 7.117 1.00 35.41 194 SER A CA 1
ATOM 1471 C C . SER A 1 194 ? 17.468 -33.691 7.068 1.00 35.41 194 SER A C 1
ATOM 1473 O O . SER A 1 194 ? 16.791 -34.106 8.007 1.00 35.41 194 SER A O 1
ATOM 1475 N N . SER A 1 195 ? 16.940 -33.291 5.914 1.00 32.78 195 SER A N 1
ATOM 1476 C CA . SER A 1 195 ? 15.547 -33.447 5.511 1.00 32.78 195 SER A CA 1
ATOM 1477 C C . SER A 1 195 ? 15.173 -34.931 5.458 1.00 32.78 195 SER A C 1
ATOM 1479 O O . SER A 1 195 ? 15.677 -35.687 4.624 1.00 32.78 195 SER A O 1
ATOM 1481 N N . THR A 1 196 ? 14.291 -35.353 6.361 1.00 37.22 196 THR A N 1
ATOM 1482 C CA . THR A 1 196 ? 13.571 -36.624 6.265 1.00 37.22 196 THR A CA 1
ATOM 1483 C C . THR A 1 196 ? 12.207 -36.357 5.634 1.00 37.22 196 THR A C 1
ATOM 1485 O O . THR A 1 196 ? 11.421 -35.536 6.100 1.00 37.22 196 THR A O 1
ATOM 1488 N N . LYS A 1 197 ? 11.961 -37.029 4.506 1.00 43.81 197 LYS A N 1
ATOM 1489 C CA . LYS A 1 197 ? 10.705 -37.016 3.747 1.00 43.81 197 LYS A CA 1
ATOM 1490 C C . LYS A 1 197 ? 9.534 -37.464 4.634 1.00 43.81 197 LYS A C 1
ATOM 1492 O O . LYS A 1 197 ? 9.659 -38.528 5.241 1.00 43.81 197 LYS A O 1
ATOM 1497 N N . PRO A 1 198 ? 8.378 -36.777 4.639 1.00 42.22 198 PRO A N 1
ATOM 1498 C CA . PRO A 1 198 ? 7.154 -37.386 5.123 1.00 42.22 198 PRO A CA 1
ATOM 1499 C C . PRO A 1 198 ? 6.478 -38.182 3.999 1.00 42.22 198 PRO A C 1
ATOM 1501 O O . PRO A 1 198 ? 6.185 -37.683 2.912 1.00 42.22 198 PRO A O 1
ATOM 1504 N N . ASP A 1 199 ? 6.281 -39.455 4.310 1.00 32.72 199 ASP A N 1
ATOM 1505 C CA . ASP A 1 199 ? 5.557 -40.476 3.568 1.00 32.72 199 ASP A CA 1
ATOM 1506 C C . ASP A 1 199 ? 4.052 -40.141 3.535 1.00 32.72 199 ASP A C 1
ATOM 1508 O O . ASP A 1 199 ? 3.395 -40.037 4.572 1.00 32.72 199 ASP A O 1
ATOM 1512 N N . LEU A 1 200 ? 3.503 -39.923 2.338 1.00 42.59 200 LEU A N 1
ATOM 1513 C CA . LEU A 1 200 ? 2.084 -39.640 2.112 1.00 42.59 200 LEU A CA 1
ATOM 1514 C C . LEU A 1 200 ? 1.343 -40.930 1.768 1.00 42.59 200 LEU A C 1
ATOM 1516 O O . LEU A 1 200 ? 1.018 -41.167 0.604 1.00 42.59 200 LEU A O 1
ATOM 1520 N N . ARG A 1 201 ? 1.016 -41.743 2.776 1.00 41.44 201 ARG A N 1
ATOM 1521 C CA . ARG A 1 201 ? -0.064 -42.738 2.688 1.00 41.44 201 ARG A CA 1
ATOM 1522 C C . ARG A 1 201 ? -0.723 -42.921 4.054 1.00 41.44 201 ARG A C 1
ATOM 1524 O O . ARG A 1 201 ? -0.069 -43.352 4.990 1.00 41.44 201 ARG A O 1
ATOM 1531 N N . VAL A 1 202 ? -2.030 -42.645 4.125 1.00 36.91 202 VAL A N 1
ATOM 1532 C CA . VAL A 1 202 ? -3.099 -43.539 4.634 1.00 36.91 202 VAL A CA 1
ATOM 1533 C C . VAL A 1 202 ? -4.347 -42.730 5.057 1.00 36.91 202 VAL A C 1
ATOM 1535 O O . VAL A 1 202 ? -4.375 -42.039 6.064 1.00 36.91 202 VAL A O 1
ATOM 1538 N N . PHE A 1 203 ? -5.380 -42.872 4.219 1.00 35.19 203 PHE A N 1
ATOM 1539 C CA . PHE A 1 203 ? -6.825 -43.008 4.478 1.00 35.19 203 PHE A CA 1
ATOM 1540 C C . PHE A 1 203 ? -7.612 -42.114 5.467 1.00 35.19 203 PHE A C 1
ATOM 1542 O O . PHE A 1 203 ? -7.472 -42.184 6.680 1.00 35.19 203 PHE A O 1
ATOM 1549 N N . ARG A 1 204 ? -8.639 -41.466 4.878 1.00 39.62 204 ARG A N 1
ATOM 1550 C CA . ARG A 1 204 ? -10.085 -41.488 5.229 1.00 39.62 204 ARG A CA 1
ATOM 1551 C C . ARG A 1 204 ? -10.452 -41.941 6.656 1.00 39.62 204 ARG A C 1
ATOM 1553 O O . ARG A 1 204 ? -10.268 -43.112 6.959 1.00 39.62 204 ARG A O 1
ATOM 1560 N N . LYS A 1 205 ? -11.287 -41.151 7.355 1.00 34.16 205 LYS A N 1
ATOM 1561 C CA . LYS A 1 205 ? -12.732 -41.438 7.562 1.00 34.16 205 LYS A CA 1
ATOM 1562 C C . LYS A 1 205 ? -13.425 -40.300 8.324 1.00 34.16 205 LYS A C 1
ATOM 1564 O O . LYS A 1 205 ? -12.994 -39.883 9.389 1.00 34.16 205 LYS A O 1
ATOM 1569 N N . ILE A 1 206 ? -14.540 -39.853 7.758 1.00 38.38 206 ILE A N 1
ATOM 1570 C CA . ILE A 1 206 ? -15.533 -38.943 8.336 1.00 38.38 206 ILE A CA 1
ATOM 1571 C C . ILE A 1 206 ? -16.084 -39.524 9.646 1.00 38.38 206 ILE A C 1
ATOM 1573 O O . ILE A 1 206 ? -16.493 -40.687 9.660 1.00 38.38 206 ILE A O 1
ATOM 1577 N N . ARG A 1 207 ? -16.190 -38.697 10.693 1.00 31.42 207 ARG A N 1
ATOM 1578 C CA . ARG A 1 207 ? -17.230 -38.800 11.732 1.00 31.42 207 ARG A CA 1
ATOM 1579 C C . ARG A 1 207 ? -17.434 -37.446 12.414 1.00 31.42 207 ARG A C 1
ATOM 1581 O O . ARG A 1 207 ? -16.568 -36.968 13.136 1.00 31.42 207 ARG A O 1
ATOM 1588 N N . SER A 1 208 ? -18.600 -36.856 12.184 1.00 38.00 208 SER A N 1
ATOM 1589 C CA . SER A 1 208 ? -19.186 -35.826 13.043 1.00 38.00 208 SER A CA 1
ATOM 1590 C C . SER A 1 208 ? -19.537 -36.419 14.413 1.00 38.00 208 SER A C 1
ATOM 1592 O O . SER A 1 208 ? -19.867 -37.607 14.491 1.00 38.00 208 SER A O 1
ATOM 1594 N N . PRO A 1 209 ? -19.594 -35.583 15.460 1.00 45.34 209 PRO A N 1
ATOM 1595 C CA . PRO A 1 209 ? -20.722 -35.687 16.373 1.00 45.34 209 PRO A CA 1
ATOM 1596 C C . PRO A 1 209 ? -21.367 -34.332 16.685 1.00 45.34 209 PRO A C 1
ATOM 1598 O O . PRO A 1 209 ? -20.724 -33.329 16.982 1.00 45.34 209 PRO A O 1
ATOM 1601 N N . THR A 1 210 ? -22.689 -34.371 16.616 1.00 33.50 210 THR A N 1
ATOM 1602 C CA . THR A 1 210 ? -23.667 -33.461 17.199 1.00 33.50 210 THR A CA 1
ATOM 1603 C C . THR A 1 210 ? -23.671 -33.488 18.732 1.00 33.50 210 THR A C 1
ATOM 1605 O O . THR A 1 210 ? -23.484 -34.542 19.332 1.00 33.50 210 THR A O 1
ATOM 1608 N N . ALA A 1 211 ? -24.101 -32.347 19.284 1.00 35.66 211 ALA A N 1
ATOM 1609 C CA . ALA A 1 211 ? -24.915 -32.164 20.491 1.00 35.66 211 ALA A CA 1
ATOM 1610 C C . ALA A 1 211 ? -24.245 -31.956 21.869 1.00 35.66 211 ALA A C 1
ATOM 1612 O O . ALA A 1 211 ? -23.456 -32.755 22.352 1.00 35.66 211 ALA A O 1
ATOM 1613 N N . ASN A 1 212 ? -24.775 -30.906 22.517 1.00 33.06 212 ASN A N 1
ATOM 1614 C CA . ASN A 1 212 ? -25.022 -30.715 23.949 1.00 33.06 212 ASN A CA 1
ATOM 1615 C C . ASN A 1 212 ? -23.845 -30.473 24.903 1.00 33.06 212 ASN A C 1
ATOM 1617 O O . ASN A 1 212 ? -23.236 -31.418 25.379 1.00 33.06 212 ASN A O 1
ATOM 1621 N N . SER A 1 213 ? -23.686 -29.210 25.333 1.00 31.12 213 SER A N 1
ATOM 1622 C CA . SER A 1 213 ? -23.923 -28.812 26.740 1.00 31.12 213 SER A CA 1
ATOM 1623 C C . SER A 1 213 ? -23.560 -27.337 27.014 1.00 31.12 213 SER A C 1
ATOM 1625 O O . SER A 1 213 ? -22.403 -26.936 26.925 1.00 31.12 213 SER A O 1
ATOM 1627 N N . LYS A 1 214 ? -24.558 -26.549 27.421 1.00 34.66 214 LYS A N 1
ATOM 1628 C CA . LYS A 1 214 ? -24.489 -25.364 28.309 1.00 34.66 214 LYS A CA 1
ATOM 1629 C C . LYS A 1 214 ? -25.572 -25.622 29.387 1.00 34.66 214 LYS A C 1
ATOM 1631 O O . LYS A 1 214 ? -26.500 -26.359 29.043 1.00 34.66 214 LYS A O 1
ATOM 1636 N N . PRO A 1 215 ? -25.572 -25.027 30.599 1.00 43.00 215 PRO A N 1
ATOM 1637 C CA . PRO A 1 215 ? -24.715 -23.953 31.116 1.00 43.00 215 PRO A CA 1
ATOM 1638 C C . PRO A 1 215 ? -24.202 -24.176 32.562 1.00 43.00 215 PRO A C 1
ATOM 1640 O O . PRO A 1 215 ? -24.724 -25.002 33.297 1.00 43.00 215 PRO A O 1
ATOM 1643 N N . HIS A 1 216 ? -23.239 -23.366 33.009 1.00 38.28 216 HIS A N 1
ATOM 1644 C CA . HIS A 1 216 ? -23.051 -23.084 34.437 1.00 38.28 216 HIS A CA 1
ATOM 1645 C C . HIS A 1 216 ? -22.700 -21.605 34.634 1.00 38.28 216 HIS A C 1
ATOM 1647 O O . HIS A 1 216 ? -21.648 -21.134 34.209 1.00 38.28 216 HIS A O 1
ATOM 1653 N N . THR A 1 217 ? -23.633 -20.885 35.250 1.00 41.12 217 THR A N 1
ATOM 1654 C CA . THR A 1 217 ? -23.435 -19.649 36.016 1.00 41.12 217 THR A CA 1
ATOM 1655 C C . THR A 1 217 ? -22.887 -19.994 37.404 1.00 41.12 217 THR A C 1
ATOM 1657 O O . THR A 1 217 ? -23.174 -21.074 37.929 1.00 41.12 217 THR A O 1
ATOM 1660 N N . PRO A 1 218 ? -22.139 -19.068 38.022 1.00 52.09 218 PRO A N 1
ATOM 1661 C CA . PRO A 1 218 ? -22.527 -18.684 39.375 1.00 52.09 218 PRO A CA 1
ATOM 1662 C C . PRO A 1 218 ? -22.577 -17.167 39.594 1.00 52.09 218 PRO A C 1
ATOM 1664 O O . PRO A 1 218 ? -21.848 -16.385 38.984 1.00 52.09 218 PRO A O 1
ATOM 1667 N N . ASP A 1 219 ? -23.493 -16.819 40.491 1.00 35.12 219 ASP A N 1
ATOM 1668 C CA . ASP A 1 219 ? -23.871 -15.500 40.977 1.00 35.12 219 ASP A CA 1
ATOM 1669 C C . ASP A 1 219 ? -22.850 -14.852 41.932 1.00 35.12 219 ASP A C 1
ATOM 1671 O O . ASP A 1 219 ? -22.162 -15.526 42.695 1.00 35.12 219 ASP A O 1
ATOM 1675 N N . LEU A 1 220 ? -22.861 -13.512 41.881 1.00 42.34 220 LEU A N 1
ATOM 1676 C CA . LEU A 1 220 ? -22.796 -12.514 42.965 1.00 42.34 220 LEU A CA 1
ATOM 1677 C C . LEU A 1 220 ? -21.858 -12.732 44.164 1.00 42.34 220 LEU A C 1
ATOM 1679 O O . LEU A 1 220 ? -22.177 -13.525 45.038 1.00 42.34 220 LEU A O 1
ATOM 1683 N N . VAL A 1 221 ? -20.884 -11.818 44.329 1.00 39.78 221 VAL A N 1
ATOM 1684 C CA . VAL A 1 221 ? -20.728 -10.977 45.543 1.00 39.78 221 VAL A CA 1
ATOM 1685 C C . VAL A 1 221 ? -20.057 -9.639 45.165 1.00 39.78 221 VAL A C 1
ATOM 1687 O O . VAL A 1 221 ? -18.923 -9.621 44.692 1.00 39.78 221 VAL A O 1
ATOM 1690 N N . SER A 1 222 ? -20.743 -8.519 45.419 1.00 43.34 222 SER A N 1
ATOM 1691 C CA . SER A 1 222 ? -20.150 -7.173 45.568 1.00 43.34 222 SER A CA 1
ATOM 1692 C C . SER A 1 222 ? -19.751 -6.941 47.032 1.00 43.34 222 SER A C 1
ATOM 1694 O O . SER A 1 222 ? -20.378 -7.520 47.921 1.00 43.34 222 SER A O 1
ATOM 1696 N N . PRO A 1 223 ? -18.824 -6.007 47.321 1.00 56.38 223 PRO A N 1
ATOM 1697 C CA . PRO A 1 223 ? -19.305 -4.812 48.016 1.00 56.38 223 PRO A CA 1
ATOM 1698 C C . PRO A 1 223 ? -18.657 -3.474 47.614 1.00 56.38 223 PRO A C 1
ATOM 1700 O O . PRO A 1 223 ? -17.567 -3.381 47.060 1.00 56.38 223 PRO A O 1
ATOM 1703 N N . MET A 1 224 ? -19.444 -2.454 47.954 1.00 39.25 224 MET A N 1
ATOM 1704 C CA . MET A 1 224 ? -19.286 -0.998 47.989 1.00 39.25 224 MET A CA 1
ATOM 1705 C C . MET A 1 224 ? -17.874 -0.429 48.225 1.00 39.25 224 MET A C 1
ATOM 1707 O O . MET A 1 224 ? -17.182 -0.869 49.135 1.00 39.25 224 MET A O 1
ATOM 1711 N N . ALA A 1 225 ? -17.557 0.687 47.550 1.00 36.06 225 ALA A N 1
ATOM 1712 C CA . ALA A 1 225 ? -17.457 2.013 48.190 1.00 36.06 225 ALA A CA 1
ATOM 1713 C C . ALA A 1 225 ? -17.129 3.147 47.188 1.00 36.06 225 ALA A C 1
ATOM 1715 O O . ALA A 1 225 ? -16.121 3.108 46.495 1.00 36.06 225 ALA A O 1
ATOM 1716 N N . ASN A 1 226 ? -18.008 4.155 47.185 1.00 34.47 226 ASN A N 1
ATOM 1717 C CA . ASN A 1 226 ? -17.789 5.611 47.171 1.00 34.47 226 ASN A CA 1
ATOM 1718 C C . ASN A 1 226 ? -16.715 6.258 46.273 1.00 34.47 226 ASN A C 1
ATOM 1720 O O . ASN A 1 226 ? -15.523 6.034 46.440 1.00 34.47 226 ASN A O 1
ATOM 1724 N N . GLY A 1 227 ? -17.143 7.256 45.485 1.00 34.25 227 GLY A N 1
ATOM 1725 C CA . GLY A 1 227 ? -16.235 8.302 45.002 1.00 34.25 227 GLY A CA 1
ATOM 1726 C C . GLY A 1 227 ? -16.754 9.151 43.842 1.00 34.25 227 GLY A C 1
ATOM 1727 O O . GLY A 1 227 ? -16.354 8.935 42.710 1.00 34.25 227 GLY A O 1
ATOM 1728 N N . THR A 1 228 ? -17.637 10.107 44.148 1.00 38.47 228 THR A N 1
ATOM 1729 C CA . THR A 1 228 ? -17.677 11.492 43.616 1.00 38.47 228 THR A CA 1
ATOM 1730 C C . THR A 1 228 ? -17.147 11.783 42.198 1.00 38.47 228 THR A C 1
ATOM 1732 O O . THR A 1 228 ? -15.947 11.710 41.955 1.00 38.47 228 THR A O 1
ATOM 1735 N N . GLY A 1 229 ? -18.008 12.307 41.314 1.00 37.50 229 GLY A N 1
ATOM 1736 C CA . GLY A 1 229 ? -17.559 12.901 40.046 1.00 37.50 229 GLY A CA 1
ATOM 1737 C C . GLY A 1 229 ? -18.671 13.386 39.116 1.00 37.50 229 GLY A C 1
ATOM 1738 O O . GLY A 1 229 ? -18.807 12.894 38.005 1.00 37.50 229 GLY A O 1
ATOM 1739 N N . SER A 1 230 ? -19.472 14.339 39.587 1.00 37.31 230 SER A N 1
ATOM 1740 C CA . SER A 1 230 ? -20.477 15.079 38.816 1.00 37.31 230 SER A CA 1
ATOM 1741 C C . SER A 1 230 ? -19.828 15.950 37.732 1.00 37.31 230 SER A C 1
ATOM 1743 O O . SER A 1 230 ? -19.053 16.836 38.081 1.00 37.31 230 SER A O 1
ATOM 1745 N N . SER A 1 231 ? -20.188 15.765 36.456 1.00 44.16 231 SER A N 1
ATOM 1746 C CA . SER A 1 231 ? -20.552 16.887 35.572 1.00 44.16 231 SER A CA 1
ATOM 1747 C C . SER A 1 231 ? -21.176 16.402 34.262 1.00 44.16 231 SER A C 1
ATOM 1749 O O . SER A 1 231 ? -20.525 15.789 33.414 1.00 44.16 231 SER A O 1
ATOM 1751 N N . ASP A 1 232 ? -22.458 16.722 34.127 1.00 36.00 232 ASP A N 1
ATOM 1752 C CA . ASP A 1 232 ? -23.276 16.640 32.929 1.00 36.00 232 ASP A CA 1
ATOM 1753 C C . ASP A 1 232 ? -22.675 17.395 31.739 1.00 36.00 232 ASP A C 1
ATOM 1755 O O . ASP A 1 232 ? -22.278 18.555 31.853 1.00 36.00 232 ASP A O 1
ATOM 1759 N N . ARG A 1 233 ? -22.761 16.785 30.552 1.00 43.94 233 ARG A N 1
ATOM 1760 C CA . ARG A 1 233 ? -23.172 17.488 29.328 1.00 43.94 233 ARG A CA 1
ATOM 1761 C C . ARG A 1 233 ? -23.685 16.490 28.296 1.00 43.94 233 ARG A C 1
ATOM 1763 O O . ARG A 1 233 ? -22.932 15.842 27.573 1.00 43.94 233 ARG A O 1
ATOM 1770 N N . HIS A 1 234 ? -25.009 16.417 28.235 1.00 38.09 234 HIS A N 1
ATOM 1771 C CA . HIS A 1 234 ? -25.778 15.855 27.137 1.00 38.09 234 HIS A CA 1
ATOM 1772 C C . HIS A 1 234 ? -25.322 16.438 25.792 1.00 38.09 234 HIS A C 1
ATOM 1774 O O . HIS A 1 234 ? -25.357 17.652 25.590 1.00 38.09 234 HIS A O 1
ATOM 1780 N N . ARG A 1 235 ? -24.974 15.573 24.833 1.00 37.12 235 ARG A N 1
ATOM 1781 C CA . ARG A 1 235 ? -25.013 15.922 23.410 1.00 37.12 235 ARG A CA 1
ATOM 1782 C C . ARG A 1 235 ? -25.934 14.956 22.682 1.00 37.12 235 ARG A C 1
ATOM 1784 O O . ARG A 1 235 ? -25.526 13.916 22.180 1.00 37.12 235 ARG A O 1
ATOM 1791 N N . THR A 1 236 ? -27.200 15.343 22.658 1.00 39.22 236 THR A N 1
ATOM 1792 C CA . THR A 1 236 ? -28.236 14.846 21.760 1.00 39.22 236 THR A CA 1
ATOM 1793 C C . THR A 1 236 ? -27.830 15.221 20.334 1.00 39.22 236 THR A C 1
ATOM 1795 O O . THR A 1 236 ? -27.826 16.401 19.989 1.00 39.22 236 THR A O 1
ATOM 1798 N N . VAL A 1 237 ? -27.448 14.252 19.503 1.00 44.16 237 VAL A N 1
ATOM 1799 C CA . VAL A 1 237 ? -27.381 14.470 18.052 1.00 44.16 237 VAL A CA 1
ATOM 1800 C C . VAL A 1 237 ? -28.679 13.943 17.471 1.00 44.16 237 VAL A C 1
ATOM 1802 O O . VAL A 1 237 ? -28.924 12.741 17.405 1.00 44.16 237 VAL A O 1
ATOM 1805 N N . ILE A 1 238 ? -29.533 14.904 17.136 1.00 47.41 238 ILE A N 1
ATOM 1806 C CA . ILE A 1 238 ? -30.802 14.721 16.451 1.00 47.41 238 ILE A CA 1
ATOM 1807 C C . ILE A 1 238 ? -30.502 14.208 15.046 1.00 47.41 238 ILE A C 1
ATOM 1809 O O . ILE A 1 238 ? -29.843 14.863 14.242 1.00 47.41 238 ILE A O 1
ATOM 1813 N N . ASN A 1 239 ? -31.017 13.015 14.793 1.00 39.97 239 ASN A N 1
ATOM 1814 C CA . ASN A 1 239 ? -31.188 12.421 13.486 1.00 39.97 239 ASN A CA 1
ATOM 1815 C C . ASN A 1 239 ? -32.235 13.264 12.733 1.00 39.97 239 ASN A C 1
ATOM 1817 O O . ASN A 1 239 ? -33.380 13.341 13.180 1.00 39.97 239 ASN A O 1
ATOM 1821 N N . LYS A 1 240 ? -31.863 13.917 11.628 1.00 48.12 240 LYS A N 1
ATOM 1822 C CA . LYS A 1 240 ? -32.834 14.444 10.662 1.00 48.12 240 LYS A CA 1
ATOM 1823 C C . LYS A 1 240 ? -32.756 13.611 9.392 1.00 48.12 240 LYS A C 1
ATOM 1825 O O . LYS A 1 240 ? -31.795 13.682 8.634 1.00 48.12 240 LYS A O 1
ATOM 1830 N N . GLN A 1 241 ? -33.789 12.789 9.241 1.00 41.09 241 GLN A N 1
ATOM 1831 C CA . GLN A 1 241 ? -34.338 12.367 7.963 1.00 41.09 241 GLN A CA 1
ATOM 1832 C C . GLN A 1 241 ? -34.613 13.595 7.098 1.00 41.09 241 GLN A C 1
ATOM 1834 O O . GLN A 1 241 ? -35.281 14.508 7.569 1.00 41.09 241 GLN A O 1
ATOM 1839 N N . ASP A 1 242 ? -34.188 13.543 5.840 1.00 44.44 242 ASP A N 1
ATOM 1840 C CA . ASP A 1 242 ? -34.899 14.207 4.754 1.00 44.44 242 ASP A CA 1
ATOM 1841 C C . ASP A 1 242 ? -35.275 13.134 3.731 1.00 44.44 242 ASP A C 1
ATOM 1843 O O . ASP A 1 242 ? -34.468 12.594 2.973 1.00 44.44 242 ASP A O 1
ATOM 1847 N N . THR A 1 243 ? -36.541 12.754 3.836 1.00 44.19 243 THR A N 1
ATOM 1848 C CA . THR A 1 243 ? -37.345 12.030 2.863 1.00 44.19 243 THR A CA 1
ATOM 1849 C C . THR A 1 243 ? -37.793 12.974 1.752 1.00 44.19 243 THR A C 1
ATOM 1851 O O . THR A 1 243 ? -38.435 13.967 2.072 1.00 44.19 243 THR A O 1
ATOM 1854 N N . ALA A 1 244 ? -37.571 12.536 0.504 1.00 43.22 244 ALA A N 1
ATOM 1855 C CA . ALA A 1 244 ? -38.490 12.642 -0.644 1.00 43.22 244 ALA A CA 1
ATOM 1856 C C . ALA A 1 244 ? -38.791 14.079 -1.166 1.00 43.22 244 ALA A C 1
ATOM 1858 O O . ALA A 1 244 ? -38.673 15.054 -0.449 1.00 43.22 244 ALA A O 1
ATOM 1859 N N . ASP A 1 245 ? -39.143 14.364 -2.416 1.00 41.44 245 ASP A N 1
ATOM 1860 C CA . ASP A 1 245 ? -39.750 13.587 -3.489 1.00 41.44 245 ASP A CA 1
ATOM 1861 C C . ASP A 1 245 ? -39.712 14.412 -4.800 1.00 41.44 245 ASP A C 1
ATOM 1863 O O . ASP A 1 245 ? -39.548 15.627 -4.772 1.00 41.44 245 ASP A O 1
ATOM 1867 N N . HIS A 1 246 ? -39.942 13.718 -5.920 1.00 40.59 246 HIS A N 1
ATOM 1868 C CA . HIS A 1 246 ? -40.674 14.146 -7.132 1.00 40.59 246 HIS A CA 1
ATOM 1869 C C . HIS A 1 246 ? -40.330 15.468 -7.871 1.00 40.59 246 HIS A C 1
ATOM 1871 O O . HIS A 1 246 ? -40.429 16.567 -7.353 1.00 40.59 246 HIS A O 1
ATOM 1877 N N . ARG A 1 247 ? -39.891 15.396 -9.141 1.00 43.69 247 ARG A N 1
ATOM 1878 C CA . ARG A 1 247 ? -40.696 15.276 -10.392 1.00 43.69 247 ARG A CA 1
ATOM 1879 C C . ARG A 1 247 ? -41.341 16.599 -10.836 1.00 43.69 247 ARG A C 1
ATOM 1881 O O . ARG A 1 247 ? -42.185 17.128 -10.131 1.00 43.69 247 ARG A O 1
ATOM 1888 N N . THR A 1 248 ? -41.002 17.048 -12.046 1.00 40.66 248 THR A N 1
ATOM 1889 C CA . THR A 1 248 ? -41.779 17.909 -12.983 1.00 40.66 248 THR A CA 1
ATOM 1890 C C . THR A 1 248 ? -40.835 18.143 -14.179 1.00 40.66 248 THR A C 1
ATOM 1892 O O . THR A 1 248 ? -39.712 18.578 -13.965 1.00 40.66 248 THR A O 1
ATOM 1895 N N . THR A 1 249 ? -41.032 17.743 -15.440 1.00 49.38 249 THR A N 1
ATOM 1896 C CA . THR A 1 249 ? -42.182 17.708 -16.366 1.00 49.38 249 THR A CA 1
ATOM 1897 C C . THR A 1 249 ? -43.067 18.948 -16.356 1.00 49.38 249 THR A C 1
ATOM 1899 O O . THR A 1 249 ? -43.807 19.174 -15.407 1.00 49.38 249 THR A O 1
ATOM 1902 N N . ASP A 1 250 ? -42.983 19.627 -17.503 1.00 38.72 250 ASP A N 1
ATOM 1903 C CA . ASP A 1 250 ? -43.939 20.491 -18.196 1.00 38.72 250 ASP A CA 1
ATOM 1904 C C . ASP A 1 250 ? -44.201 21.925 -17.720 1.00 38.72 250 ASP A C 1
ATOM 1906 O O . ASP A 1 250 ? -44.818 22.204 -16.700 1.00 38.72 250 ASP A O 1
ATOM 1910 N N . GLY A 1 251 ? -43.747 22.853 -18.572 1.00 47.88 251 GLY A N 1
ATOM 1911 C CA . GLY A 1 251 ? -44.623 23.615 -19.466 1.00 47.88 251 GLY A CA 1
ATOM 1912 C C . GLY A 1 251 ? -45.954 24.101 -18.895 1.00 47.88 251 GLY A C 1
ATOM 1913 O O . GLY A 1 251 ? -46.875 23.321 -18.691 1.00 47.88 251 GLY A O 1
ATOM 1914 N N . GLY A 1 252 ? -46.112 25.420 -18.790 1.00 39.97 252 GLY A N 1
ATOM 1915 C CA . GLY A 1 252 ? -47.430 26.002 -18.562 1.00 39.97 252 GLY A CA 1
ATOM 1916 C C . GLY A 1 252 ? -47.384 27.438 -18.083 1.00 39.97 252 GLY A C 1
ATOM 1917 O O . GLY A 1 252 ? -47.273 27.706 -16.895 1.00 39.97 252 GLY A O 1
ATOM 1918 N N . SER A 1 253 ? -47.497 28.354 -19.038 1.00 54.94 253 SER A N 1
ATOM 1919 C CA . SER A 1 253 ? -47.820 29.766 -18.851 1.00 54.94 253 SER A CA 1
ATOM 1920 C C . SER A 1 253 ? -48.902 29.985 -17.782 1.00 54.94 253 SER A C 1
ATOM 1922 O O . SER A 1 253 ? -50.022 29.509 -17.945 1.00 54.94 253 SER A O 1
ATOM 1924 N N . SER A 1 254 ? -48.602 30.755 -16.732 1.00 44.03 254 SER A N 1
ATOM 1925 C CA . SER A 1 254 ? -49.600 31.626 -16.106 1.00 44.03 254 SER A CA 1
ATOM 1926 C C . SER A 1 254 ? -48.944 32.707 -15.250 1.00 44.03 254 SER A C 1
ATOM 1928 O O . SER A 1 254 ? -48.204 32.454 -14.303 1.00 44.03 254 SER A O 1
ATOM 1930 N N . SER A 1 255 ? -49.246 33.939 -15.637 1.00 56.59 255 SER A N 1
ATOM 1931 C CA . SER A 1 255 ? -48.930 35.194 -14.976 1.00 56.59 255 SER A CA 1
ATOM 1932 C C . SER A 1 255 ? -49.462 35.223 -13.537 1.00 56.59 255 SER A C 1
ATOM 1934 O O . SER A 1 255 ? -50.643 35.483 -13.318 1.00 56.59 255 SER A O 1
ATOM 1936 N N . ALA A 1 256 ? -48.580 35.055 -12.550 1.00 44.59 256 ALA A N 1
ATOM 1937 C CA . ALA A 1 256 ? -48.853 35.406 -11.159 1.00 44.59 256 ALA A CA 1
ATOM 1938 C C . ALA A 1 256 ? -47.745 36.328 -10.635 1.00 44.59 256 ALA A C 1
ATOM 1940 O O . ALA A 1 256 ? -46.593 35.945 -10.445 1.00 44.59 256 ALA A O 1
ATOM 1941 N N . LYS A 1 257 ? -48.125 37.590 -10.450 1.00 57.03 257 LYS A N 1
ATOM 1942 C CA . LYS A 1 257 ? -47.320 38.700 -9.947 1.00 57.03 257 LYS A CA 1
ATOM 1943 C C . LYS A 1 257 ? -47.069 38.468 -8.450 1.00 57.03 257 LYS A C 1
ATOM 1945 O O . LYS A 1 257 ? -47.883 38.864 -7.623 1.00 57.03 257 LYS A O 1
ATOM 1950 N N . VAL A 1 258 ? -45.985 37.771 -8.107 1.00 51.69 258 VAL A N 1
ATOM 1951 C CA . VAL A 1 258 ? -45.569 37.571 -6.708 1.00 51.69 258 VAL A CA 1
ATOM 1952 C C . VAL A 1 258 ? -44.945 38.876 -6.193 1.00 51.69 258 VAL A C 1
ATOM 1954 O O . VAL A 1 258 ? -44.074 39.429 -6.872 1.00 51.69 258 VAL A O 1
ATOM 1957 N N . PRO A 1 259 ? -45.374 39.414 -5.034 1.00 46.97 259 PRO A N 1
ATOM 1958 C CA . PRO A 1 259 ? -44.807 40.635 -4.485 1.00 46.97 259 PRO A CA 1
ATOM 1959 C C . PRO A 1 259 ? -43.357 40.383 -4.084 1.00 46.97 259 PRO A C 1
ATOM 1961 O O . PRO A 1 259 ? -43.064 39.520 -3.258 1.00 46.97 259 PRO A O 1
ATOM 1964 N N . LEU A 1 260 ? -42.464 41.166 -4.678 1.00 48.97 260 LEU A N 1
ATOM 1965 C CA . LEU A 1 260 ? -41.045 41.249 -4.371 1.00 48.97 260 LEU A CA 1
ATOM 1966 C C . LEU A 1 260 ? -40.867 41.877 -2.972 1.00 48.97 260 LEU A C 1
ATOM 1968 O O . LEU A 1 260 ? -40.468 43.031 -2.835 1.00 48.97 260 LEU A O 1
ATOM 1972 N N . ALA A 1 261 ? -41.227 41.149 -1.916 1.00 50.59 261 ALA A N 1
ATOM 1973 C CA . ALA A 1 261 ? -40.869 41.506 -0.552 1.00 50.59 261 ALA A CA 1
ATOM 1974 C C . ALA A 1 261 ? -39.400 41.121 -0.351 1.00 50.59 261 ALA A C 1
ATOM 1976 O O . ALA A 1 261 ? -39.075 40.033 0.116 1.00 50.59 261 ALA A O 1
ATOM 1977 N N . LEU A 1 262 ? -38.517 42.020 -0.793 1.00 54.25 262 LEU A N 1
ATOM 1978 C CA . LEU A 1 262 ? -37.101 42.057 -0.445 1.00 54.25 262 LEU A CA 1
ATOM 1979 C C . LEU A 1 262 ? -36.984 42.164 1.081 1.00 54.25 262 LEU A C 1
ATOM 1981 O O . LEU A 1 262 ? -36.879 43.258 1.635 1.00 54.25 262 LEU A O 1
ATOM 1985 N N . ALA A 1 263 ? -37.028 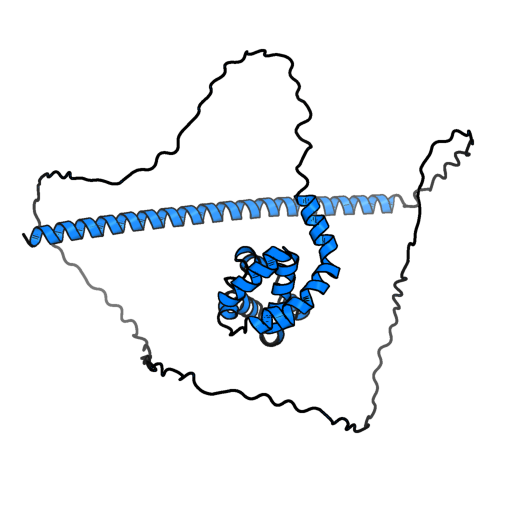41.018 1.758 1.00 52.88 263 ALA A N 1
ATOM 1986 C CA . ALA A 1 263 ? -36.502 40.874 3.100 1.00 52.88 263 ALA A CA 1
ATOM 1987 C C . ALA A 1 263 ? -34.995 41.129 2.994 1.00 52.88 263 ALA A C 1
ATOM 1989 O O . ALA A 1 263 ? -34.213 40.263 2.607 1.00 52.88 263 ALA A O 1
ATOM 1990 N N . ARG A 1 264 ? -34.610 42.384 3.238 1.00 52.06 264 ARG A N 1
ATOM 1991 C CA . ARG A 1 264 ? -33.256 42.737 3.644 1.00 52.06 264 ARG A CA 1
ATOM 1992 C C . ARG A 1 264 ? -33.029 42.029 4.974 1.00 52.06 264 ARG A C 1
ATOM 1994 O O . ARG A 1 264 ? -33.363 42.578 6.018 1.00 52.06 264 ARG A O 1
ATOM 2001 N N . ASP A 1 265 ? -32.550 40.791 4.913 1.00 55.44 265 ASP A N 1
ATOM 2002 C CA . ASP A 1 265 ? -31.922 40.152 6.060 1.00 55.44 265 ASP A CA 1
ATOM 2003 C C . ASP A 1 265 ? -30.703 41.007 6.398 1.00 55.44 265 ASP A C 1
ATOM 2005 O O . ASP A 1 265 ? -29.677 40.987 5.719 1.00 55.44 265 ASP A O 1
ATOM 2009 N N . GLU A 1 266 ? -30.909 41.872 7.385 1.00 54.53 266 GLU A N 1
ATOM 2010 C CA . GLU A 1 266 ? -29.897 42.701 8.007 1.00 54.53 266 GLU A CA 1
ATOM 2011 C C . GLU A 1 266 ? -28.756 41.790 8.466 1.00 54.53 266 GLU A C 1
ATOM 2013 O O . GLU A 1 266 ? -28.935 40.912 9.316 1.00 54.53 266 GLU A O 1
ATOM 2018 N N . ASP A 1 267 ? -27.584 42.004 7.871 1.00 62.28 267 ASP A N 1
ATOM 2019 C CA . ASP A 1 267 ? -26.304 41.457 8.302 1.00 62.28 267 ASP A CA 1
ATOM 2020 C C . ASP A 1 267 ? -26.059 41.910 9.753 1.00 62.28 267 ASP A C 1
ATOM 2022 O O . ASP A 1 267 ? -25.489 42.963 10.027 1.00 62.28 267 ASP A O 1
ATOM 2026 N N . TRP A 1 268 ? -26.520 41.114 10.716 1.00 66.88 268 TRP A N 1
ATOM 2027 C CA . TRP A 1 268 ? -26.440 41.382 12.158 1.00 66.88 268 TRP A CA 1
ATOM 2028 C C . TRP A 1 268 ? -25.018 41.261 12.726 1.00 66.88 268 TRP A C 1
ATOM 2030 O O . TRP A 1 268 ? -24.824 41.305 13.943 1.00 66.88 268 TRP A O 1
ATOM 2040 N N . ARG A 1 269 ? -24.000 41.116 11.872 1.00 76.38 269 ARG A N 1
ATOM 2041 C CA . ARG A 1 269 ? -22.608 41.099 12.319 1.00 76.38 269 ARG A CA 1
ATOM 2042 C C . ARG A 1 269 ? -22.152 42.515 12.599 1.00 76.38 269 ARG A C 1
ATOM 2044 O O . ARG A 1 269 ? -22.145 43.381 11.726 1.00 76.38 269 ARG A O 1
ATOM 2051 N N . THR A 1 270 ? -21.724 42.738 13.834 1.00 91.75 270 THR A N 1
ATOM 2052 C CA . THR A 1 270 ? -21.121 44.015 14.211 1.00 91.75 270 THR A CA 1
ATOM 2053 C C . THR A 1 270 ? -19.886 44.283 13.333 1.00 91.75 270 THR A C 1
ATOM 2055 O O . THR A 1 270 ? -19.154 43.344 13.007 1.00 91.75 270 THR A O 1
ATOM 2058 N N . PRO A 1 271 ? -19.593 45.542 12.954 1.00 92.69 271 PRO A N 1
ATOM 2059 C CA . PRO A 1 271 ? -18.403 45.870 12.162 1.00 92.69 271 PRO A CA 1
ATOM 2060 C C . PRO A 1 271 ? -17.092 45.323 12.753 1.00 92.69 271 PRO A C 1
ATOM 2062 O O . PRO A 1 271 ? -16.198 44.927 12.009 1.00 92.69 271 PRO A O 1
ATOM 2065 N N . GLN A 1 272 ? -17.009 45.225 14.085 1.00 93.44 272 GLN A N 1
ATOM 2066 C CA . GLN A 1 272 ? -15.873 44.629 14.796 1.00 93.44 272 GLN A CA 1
ATOM 2067 C C . GLN A 1 272 ? -15.717 43.127 14.522 1.00 93.44 272 GLN A C 1
ATOM 2069 O O . GLN A 1 272 ? -14.599 42.637 14.366 1.00 93.44 272 GLN A O 1
ATOM 2074 N N . GLU A 1 273 ? -16.820 42.384 14.428 1.00 93.81 273 GLU A N 1
ATOM 2075 C CA . GLU A 1 273 ? -16.787 40.959 14.093 1.00 93.81 273 GLU A CA 1
ATOM 2076 C C . GLU A 1 273 ? -16.299 40.746 12.654 1.00 93.81 273 GLU A C 1
ATOM 2078 O O . GLU A 1 273 ? -15.488 39.857 12.395 1.00 93.81 273 GLU A O 1
ATOM 2083 N N . ILE A 1 274 ? -16.727 41.606 11.723 1.00 92.38 274 ILE A N 1
ATOM 2084 C CA . ILE A 1 274 ? -16.265 41.572 10.329 1.00 92.38 274 ILE A CA 1
ATOM 2085 C C . ILE A 1 274 ? -14.753 41.828 10.256 1.00 92.38 274 ILE A C 1
ATOM 2087 O O . ILE A 1 274 ? -14.047 41.125 9.532 1.00 92.38 274 ILE A O 1
ATOM 2091 N N . GLU A 1 275 ? -14.237 42.800 11.009 1.00 95.62 275 GLU A N 1
ATOM 2092 C CA . GLU A 1 275 ? -12.803 43.098 11.055 1.00 95.62 275 GLU A CA 1
ATOM 2093 C C . GLU A 1 275 ? -11.991 41.950 11.676 1.00 95.62 275 GLU A C 1
ATOM 2095 O O . GLU A 1 275 ? -10.979 41.534 11.109 1.00 95.62 275 GLU A O 1
ATOM 2100 N N . SER A 1 276 ? -12.483 41.354 12.768 1.00 96.12 276 SER A N 1
ATOM 2101 C CA . SER A 1 276 ? -11.862 40.176 13.388 1.00 96.12 276 SER A CA 1
ATOM 2102 C C . SER A 1 276 ? -11.797 38.983 12.429 1.00 96.12 276 SER A C 1
ATOM 2104 O O . SER A 1 276 ? -10.755 38.336 12.302 1.00 96.12 276 SER A O 1
ATOM 2106 N N . LEU A 1 277 ? -12.880 38.713 11.695 1.00 95.62 277 LEU A N 1
ATOM 2107 C CA . LEU A 1 277 ? -12.918 37.633 10.709 1.00 95.62 277 LEU A CA 1
ATOM 2108 C C . LEU A 1 277 ? -11.978 37.898 9.533 1.00 95.62 277 LEU A C 1
ATOM 2110 O O . LEU A 1 277 ? -11.306 36.976 9.080 1.00 95.62 277 LEU A O 1
ATOM 2114 N N . ARG A 1 278 ? -11.871 39.146 9.062 1.00 96.56 278 ARG A N 1
ATOM 2115 C CA . ARG A 1 278 ? -10.900 39.516 8.019 1.00 96.56 278 ARG A CA 1
ATOM 2116 C C . ARG A 1 278 ? -9.463 39.289 8.478 1.00 96.56 278 ARG A C 1
ATOM 2118 O O . ARG A 1 278 ? -8.679 38.736 7.711 1.00 96.56 278 ARG A O 1
ATOM 2125 N N . ALA A 1 279 ? -9.134 39.649 9.719 1.00 97.12 279 ALA A N 1
ATOM 2126 C CA . ALA A 1 279 ? -7.816 39.385 10.291 1.00 97.12 279 ALA A CA 1
ATOM 2127 C C . ALA A 1 279 ? -7.521 37.875 10.376 1.00 97.12 279 ALA A C 1
ATOM 2129 O O . ALA A 1 279 ? -6.442 37.439 9.981 1.00 97.12 279 ALA A O 1
ATOM 2130 N N . GLN A 1 280 ? -8.496 37.062 10.802 1.00 97.19 280 GLN A N 1
ATOM 2131 C CA . GLN A 1 280 ? -8.347 35.601 10.831 1.00 97.19 280 GLN A CA 1
ATOM 2132 C C . GLN A 1 280 ? -8.176 34.992 9.435 1.00 97.19 280 GLN A C 1
ATOM 2134 O O . GLN A 1 280 ? -7.378 34.074 9.260 1.00 97.19 280 GLN A O 1
ATOM 2139 N N . VAL A 1 281 ? -8.913 35.477 8.431 1.00 97.38 281 VAL A N 1
ATOM 2140 C CA . VAL A 1 281 ? -8.753 35.007 7.046 1.00 97.38 281 VAL A CA 1
ATOM 2141 C C . VAL A 1 281 ? -7.359 35.354 6.524 1.00 97.38 281 VAL A C 1
ATOM 2143 O O . VAL A 1 281 ? -6.701 34.481 5.965 1.00 97.38 281 VAL A O 1
ATOM 2146 N N . ALA A 1 282 ? -6.868 36.569 6.781 1.00 97.31 282 ALA A N 1
ATOM 2147 C CA . ALA A 1 282 ? -5.527 36.984 6.373 1.00 97.31 282 ALA A CA 1
ATOM 2148 C C . ALA A 1 282 ? -4.415 36.120 7.005 1.00 97.31 282 ALA A C 1
ATOM 2150 O O . ALA A 1 282 ? -3.486 35.711 6.307 1.00 97.31 282 ALA A O 1
ATOM 2151 N N . ASP A 1 283 ? -4.533 35.790 8.295 1.00 97.81 283 ASP A N 1
ATOM 2152 C CA . ASP A 1 283 ? -3.595 34.908 9.008 1.00 97.81 283 ASP A CA 1
ATOM 2153 C C . ASP A 1 283 ? -3.601 33.472 8.447 1.00 97.81 283 ASP A C 1
ATOM 2155 O O . ASP A 1 283 ? -2.556 32.867 8.175 1.00 97.81 283 ASP A O 1
ATOM 2159 N N . ARG A 1 284 ? -4.794 32.935 8.162 1.00 97.31 284 ARG A N 1
ATOM 2160 C CA . ARG A 1 284 ? -4.935 31.625 7.510 1.00 97.31 284 ARG A CA 1
ATOM 2161 C C . ARG A 1 284 ? -4.357 31.624 6.098 1.00 97.31 284 ARG A C 1
ATOM 2163 O O . ARG A 1 284 ? -3.720 30.643 5.716 1.00 97.31 284 ARG A O 1
ATOM 2170 N N . ASP A 1 285 ? -4.540 32.697 5.334 1.00 97.75 285 ASP A N 1
ATOM 2171 C CA . ASP A 1 285 ? -3.983 32.827 3.987 1.00 97.75 285 ASP A CA 1
ATOM 2172 C C . ASP A 1 285 ? -2.452 32.909 3.998 1.00 97.75 285 ASP A C 1
ATOM 2174 O O . ASP A 1 285 ? -1.802 32.345 3.113 1.00 97.75 285 ASP A O 1
ATOM 2178 N N . GLU A 1 286 ? -1.853 33.558 5.000 1.00 98.06 286 GLU A N 1
ATOM 2179 C CA . GLU A 1 286 ? -0.400 33.531 5.212 1.00 98.06 286 GLU A CA 1
ATOM 2180 C C . GLU A 1 286 ? 0.082 32.114 5.546 1.00 98.06 286 GLU A C 1
ATOM 2182 O O . GLU A 1 286 ? 1.012 31.609 4.917 1.00 98.06 286 GLU A O 1
ATOM 2187 N N . THR A 1 287 ? -0.618 31.411 6.440 1.00 97.38 287 THR A N 1
ATOM 2188 C CA . THR A 1 287 ? -0.301 30.014 6.780 1.00 97.38 287 THR A CA 1
ATOM 2189 C C . THR A 1 287 ? -0.377 29.102 5.549 1.00 97.38 287 THR A C 1
ATOM 2191 O O . THR A 1 287 ? 0.522 28.297 5.300 1.00 97.38 287 THR A O 1
ATOM 2194 N N . ILE A 1 288 ? -1.415 29.252 4.719 1.00 96.00 288 ILE A N 1
ATOM 2195 C CA . ILE A 1 288 ? -1.566 28.500 3.466 1.00 96.00 288 ILE A CA 1
ATOM 2196 C C . ILE A 1 288 ? -0.432 28.834 2.488 1.00 96.00 288 ILE A C 1
ATOM 2198 O O . ILE A 1 288 ? 0.086 27.933 1.819 1.00 96.00 288 ILE A O 1
ATOM 2202 N N . ARG A 1 289 ? -0.026 30.107 2.380 1.00 97.88 289 ARG A N 1
ATOM 2203 C CA . ARG A 1 289 ? 1.110 30.517 1.539 1.00 97.88 289 ARG A CA 1
ATOM 2204 C C . ARG A 1 289 ? 2.424 29.906 2.024 1.00 97.88 289 ARG A C 1
ATOM 2206 O O . ARG A 1 289 ? 3.162 29.382 1.186 1.00 97.88 289 ARG A O 1
ATOM 2213 N N . SER A 1 290 ? 2.664 29.898 3.334 1.00 97.88 290 SER A N 1
ATOM 2214 C CA . SER A 1 290 ? 3.835 29.271 3.955 1.00 97.88 290 SER A CA 1
ATOM 2215 C C . SER A 1 290 ? 3.895 27.766 3.662 1.00 97.88 290 SER A C 1
ATOM 2217 O O . SER A 1 290 ? 4.847 27.290 3.041 1.00 97.88 290 SER A O 1
ATOM 2219 N N . LEU A 1 291 ? 2.814 27.026 3.938 1.00 96.25 291 LEU A N 1
ATOM 2220 C CA . LEU A 1 291 ? 2.740 25.584 3.666 1.00 96.25 291 LEU A CA 1
ATOM 2221 C C . LEU A 1 291 ? 2.932 25.254 2.175 1.00 96.25 291 LEU A C 1
ATOM 2223 O O . LEU A 1 291 ? 3.582 24.272 1.814 1.00 96.25 291 LEU A O 1
ATOM 2227 N N . ARG A 1 292 ? 2.406 26.086 1.266 1.00 96.81 292 ARG A N 1
ATOM 2228 C CA . ARG A 1 292 ? 2.641 25.931 -0.183 1.00 96.81 292 ARG A CA 1
ATOM 2229 C C . ARG A 1 292 ? 4.097 26.190 -0.579 1.00 96.81 292 ARG A C 1
ATOM 2231 O O . ARG A 1 292 ? 4.538 25.658 -1.599 1.00 96.81 292 ARG A O 1
ATOM 2238 N N . ALA A 1 293 ? 4.832 27.031 0.147 1.00 98.00 293 ALA A N 1
ATOM 2239 C CA . ALA A 1 293 ? 6.262 27.230 -0.071 1.00 98.00 293 ALA A CA 1
ATOM 2240 C C . ALA A 1 293 ? 7.064 26.012 0.403 1.00 98.00 293 ALA A C 1
ATOM 2242 O O . ALA A 1 293 ? 7.838 25.469 -0.384 1.00 98.00 293 ALA A O 1
ATOM 2243 N N . GLU A 1 294 ? 6.792 25.507 1.605 1.00 97.19 294 GLU A N 1
ATOM 2244 C CA . GLU A 1 294 ? 7.427 24.294 2.138 1.00 97.19 294 GLU A CA 1
ATOM 2245 C C . GLU A 1 294 ? 7.192 23.078 1.234 1.00 97.19 294 GLU A C 1
ATOM 2247 O O . GLU A 1 294 ? 8.131 22.382 0.848 1.00 97.19 294 GLU A O 1
ATOM 2252 N N . MET A 1 295 ? 5.956 22.873 0.768 1.00 94.56 295 MET A N 1
ATOM 2253 C CA . MET A 1 295 ? 5.634 21.786 -0.163 1.00 94.56 295 MET A CA 1
ATOM 2254 C C . MET A 1 295 ? 6.377 21.890 -1.502 1.00 94.56 295 MET A C 1
ATOM 2256 O O . MET A 1 295 ? 6.603 20.871 -2.159 1.00 94.56 295 MET A O 1
ATOM 2260 N N . ARG A 1 296 ? 6.751 23.098 -1.947 1.00 97.56 296 ARG A N 1
ATOM 2261 C CA . ARG A 1 296 ? 7.585 23.276 -3.147 1.00 97.56 296 ARG A CA 1
ATOM 2262 C C . ARG A 1 296 ? 9.035 22.882 -2.881 1.00 97.56 296 ARG A C 1
ATOM 2264 O O . ARG A 1 296 ? 9.617 22.225 -3.743 1.00 97.56 296 ARG A O 1
ATOM 2271 N N . ILE A 1 297 ? 9.571 23.224 -1.709 1.00 97.19 297 ILE A N 1
ATOM 2272 C CA . ILE A 1 297 ? 10.925 22.847 -1.279 1.00 97.19 297 ILE A CA 1
ATOM 2273 C C . ILE A 1 297 ? 11.035 21.322 -1.181 1.00 97.19 297 ILE A C 1
ATOM 2275 O O . ILE A 1 297 ? 11.849 20.731 -1.884 1.00 97.19 297 ILE A O 1
ATOM 2279 N N . LEU A 1 298 ? 10.129 20.663 -0.452 1.00 92.19 298 LEU A N 1
ATOM 2280 C CA . LEU A 1 298 ? 10.130 19.200 -0.303 1.00 92.19 298 LEU A CA 1
ATOM 2281 C C . LEU A 1 298 ? 10.009 18.462 -1.647 1.00 92.19 298 LEU A C 1
ATOM 2283 O O . LEU A 1 298 ? 10.638 17.427 -1.874 1.00 92.19 298 LEU A O 1
ATOM 2287 N N . LYS A 1 299 ? 9.207 18.990 -2.583 1.00 93.38 299 LYS A N 1
ATOM 2288 C CA . LYS A 1 299 ? 9.115 18.433 -3.942 1.00 93.38 299 LYS A CA 1
ATOM 2289 C C . LYS A 1 299 ? 10.429 18.563 -4.710 1.00 93.38 299 LYS A C 1
ATOM 2291 O O . LYS A 1 299 ? 10.733 17.670 -5.499 1.00 93.38 299 LYS A O 1
ATOM 2296 N N . GLN A 1 300 ? 11.165 19.656 -4.519 1.00 97.62 300 GLN A N 1
ATOM 2297 C CA . GLN A 1 300 ? 12.473 19.840 -5.138 1.00 97.62 300 GLN A CA 1
ATOM 2298 C C . GLN A 1 300 ? 13.499 18.878 -4.537 1.00 97.62 300 GLN A C 1
ATOM 2300 O O . GLN A 1 300 ? 14.107 18.127 -5.290 1.00 97.62 300 GLN A O 1
ATOM 2305 N N . GLU A 1 301 ? 13.590 18.791 -3.211 1.00 96.19 301 GLU A N 1
ATOM 2306 C CA . GLU A 1 301 ? 14.496 17.858 -2.527 1.00 96.19 301 GLU A CA 1
ATOM 2307 C C . GLU A 1 301 ? 14.249 16.405 -2.952 1.00 96.19 301 GLU A C 1
ATOM 2309 O O . GLU A 1 301 ? 15.185 15.650 -3.216 1.00 96.19 301 GLU A O 1
ATOM 2314 N N . ARG A 1 302 ? 12.978 16.010 -3.108 1.00 95.44 302 ARG A N 1
ATOM 2315 C CA . ARG A 1 302 ? 12.629 14.682 -3.627 1.00 95.44 302 ARG A CA 1
ATOM 2316 C C . ARG A 1 302 ? 13.135 14.465 -5.057 1.00 95.44 302 ARG A C 1
ATOM 2318 O O . ARG A 1 302 ? 13.577 13.360 -5.367 1.00 95.44 302 ARG A O 1
ATOM 2325 N N . ARG A 1 303 ? 13.049 15.472 -5.935 1.00 96.44 303 ARG A N 1
ATOM 2326 C CA . ARG A 1 303 ? 13.590 15.381 -7.305 1.00 96.44 303 ARG A CA 1
ATOM 2327 C C . ARG A 1 303 ? 15.108 15.227 -7.283 1.00 96.44 303 ARG A C 1
ATOM 2329 O O . ARG A 1 303 ? 15.617 14.333 -7.954 1.00 96.44 303 ARG A O 1
ATOM 2336 N N . ASP A 1 304 ? 15.793 16.017 -6.466 1.00 97.31 304 ASP A N 1
ATOM 2337 C CA . ASP A 1 304 ? 17.253 15.987 -6.346 1.00 97.31 304 ASP A CA 1
ATOM 2338 C C . ASP A 1 304 ? 17.737 14.635 -5.794 1.00 97.31 304 ASP A C 1
ATOM 2340 O O . ASP A 1 304 ? 18.698 14.053 -6.299 1.00 97.31 304 ASP A O 1
ATOM 2344 N N . ALA A 1 305 ? 17.019 14.066 -4.818 1.00 93.00 305 ALA A N 1
ATOM 2345 C CA . ALA A 1 305 ? 17.300 12.734 -4.286 1.00 93.00 305 ALA A CA 1
ATOM 2346 C C . ALA A 1 305 ? 17.149 11.632 -5.350 1.00 93.00 305 ALA A C 1
ATOM 2348 O O . ALA A 1 305 ? 17.998 10.744 -5.446 1.00 93.00 305 ALA A O 1
ATOM 2349 N N . ILE A 1 306 ? 16.100 11.697 -6.179 1.00 93.19 306 ILE A N 1
ATOM 2350 C CA . ILE A 1 306 ? 15.904 10.757 -7.295 1.00 93.19 306 ILE A CA 1
ATOM 2351 C C . ILE A 1 306 ? 17.029 10.910 -8.327 1.00 93.19 306 ILE A C 1
ATOM 2353 O O . ILE A 1 306 ? 17.587 9.911 -8.784 1.00 93.19 306 ILE A O 1
ATOM 2357 N N . GLU A 1 307 ? 17.408 12.141 -8.676 1.00 97.56 307 GLU A N 1
ATOM 2358 C CA . GLU A 1 307 ? 18.510 12.394 -9.608 1.00 97.56 307 GLU A CA 1
ATOM 2359 C C . GLU A 1 307 ? 19.836 11.823 -9.086 1.00 97.56 307 GLU A C 1
ATOM 2361 O O . GLU A 1 307 ? 20.572 11.166 -9.828 1.00 97.56 307 GLU A O 1
ATOM 2366 N N . MET A 1 308 ? 20.118 12.017 -7.796 1.00 98.19 308 MET A N 1
ATOM 2367 C CA . MET A 1 308 ? 21.301 11.476 -7.133 1.00 98.19 308 MET A CA 1
ATOM 2368 C C . MET A 1 308 ? 21.309 9.944 -7.156 1.00 98.19 308 MET A C 1
ATOM 2370 O O . MET A 1 308 ? 22.319 9.348 -7.526 1.00 98.19 308 MET A O 1
ATOM 2374 N N . GLN A 1 309 ? 20.175 9.298 -6.864 1.00 93.88 309 GLN A N 1
ATOM 2375 C CA . GLN A 1 309 ? 20.044 7.842 -6.966 1.00 93.88 309 GLN A CA 1
ATOM 2376 C C . GLN A 1 309 ? 20.341 7.343 -8.385 1.00 93.88 309 GLN A C 1
ATOM 2378 O O . GLN A 1 309 ? 21.109 6.395 -8.552 1.00 93.88 309 GLN A O 1
ATOM 2383 N N . MET A 1 310 ? 19.815 8.006 -9.420 1.00 96.38 310 MET A N 1
ATOM 2384 C CA . MET A 1 310 ? 20.115 7.645 -10.811 1.00 96.38 310 MET A CA 1
ATOM 2385 C C . MET A 1 310 ? 21.594 7.840 -11.172 1.00 96.38 310 MET A C 1
ATOM 2387 O O . MET A 1 310 ? 22.137 7.075 -11.971 1.00 96.38 310 MET A O 1
ATOM 2391 N N . LYS A 1 311 ? 22.264 8.861 -10.620 1.00 97.56 311 LYS A N 1
ATOM 2392 C CA . LYS A 1 311 ? 23.715 9.050 -10.792 1.00 97.56 311 LYS A CA 1
ATOM 2393 C C . LYS A 1 311 ? 24.500 7.916 -10.129 1.00 97.56 311 LYS A C 1
ATOM 2395 O O . LYS A 1 311 ? 25.397 7.370 -10.763 1.00 97.56 311 LYS A O 1
ATOM 2400 N N . CYS A 1 312 ? 24.124 7.505 -8.918 1.00 96.00 312 CYS A N 1
ATOM 2401 C CA . CYS A 1 312 ? 24.750 6.375 -8.228 1.00 96.00 312 CYS A CA 1
ATOM 2402 C C . CYS A 1 312 ? 24.580 5.055 -8.992 1.00 96.00 312 CYS A C 1
ATOM 2404 O O . CYS A 1 312 ? 25.542 4.301 -9.112 1.00 96.00 312 CYS A O 1
ATOM 2406 N N . VAL A 1 313 ? 23.389 4.784 -9.540 1.00 95.62 313 VAL A N 1
ATOM 2407 C CA . VAL A 1 313 ? 23.149 3.585 -10.363 1.00 95.62 313 VAL A CA 1
ATOM 2408 C C . VAL A 1 313 ? 24.031 3.602 -11.613 1.00 95.62 313 VAL A C 1
ATOM 2410 O O . VAL A 1 313 ? 24.747 2.638 -11.857 1.00 95.62 313 VAL A O 1
ATOM 2413 N N . ARG A 1 314 ? 24.087 4.724 -12.343 1.00 97.62 314 ARG A N 1
ATOM 2414 C CA . ARG A 1 314 ? 24.957 4.850 -13.525 1.00 97.62 314 ARG A CA 1
ATOM 2415 C C . ARG A 1 314 ? 26.441 4.673 -13.198 1.00 97.62 314 ARG A C 1
ATOM 2417 O O . ARG A 1 314 ? 27.144 3.994 -13.937 1.00 97.62 314 ARG A O 1
ATOM 2424 N N . ALA A 1 315 ? 26.909 5.250 -12.091 1.00 97.62 315 ALA A N 1
ATOM 2425 C CA . ALA A 1 315 ? 28.288 5.082 -11.636 1.00 97.62 315 ALA A CA 1
ATOM 2426 C C . ALA A 1 315 ? 28.597 3.618 -11.284 1.00 97.62 315 ALA A C 1
ATOM 2428 O O . ALA A 1 315 ? 29.658 3.108 -11.635 1.00 97.62 315 ALA A O 1
ATOM 2429 N N . LYS A 1 316 ? 27.655 2.919 -10.639 1.00 97.56 316 LYS A N 1
ATOM 2430 C CA . LYS A 1 316 ? 27.779 1.488 -10.352 1.00 97.56 316 LYS A CA 1
ATOM 2431 C C . LYS A 1 316 ? 27.881 0.664 -11.639 1.00 97.56 316 LYS A C 1
ATOM 2433 O O . LYS A 1 316 ? 28.764 -0.183 -11.729 1.00 97.56 316 LYS A O 1
ATOM 2438 N N . ASP A 1 317 ? 27.016 0.918 -12.617 1.00 97.50 317 ASP A N 1
ATOM 2439 C CA . ASP A 1 317 ? 27.012 0.183 -13.888 1.00 97.50 317 ASP A CA 1
ATOM 2440 C C . ASP A 1 317 ? 28.304 0.425 -14.690 1.00 97.50 317 ASP A C 1
ATOM 2442 O O . ASP A 1 317 ? 28.804 -0.479 -15.360 1.00 97.50 317 ASP A O 1
ATOM 2446 N N . GLU A 1 318 ? 28.873 1.632 -14.612 1.00 98.38 318 GLU A N 1
ATOM 2447 C CA . GLU A 1 318 ? 30.180 1.957 -15.196 1.00 98.38 318 GLU A CA 1
ATOM 2448 C C . GLU A 1 318 ? 31.312 1.163 -14.533 1.00 98.38 318 GLU A C 1
ATOM 2450 O O . GLU A 1 318 ? 32.081 0.501 -15.225 1.00 98.38 318 GLU A O 1
ATOM 2455 N N . LEU A 1 319 ? 31.370 1.149 -13.197 1.00 98.38 319 LEU A N 1
ATOM 2456 C CA . LEU A 1 319 ? 32.365 0.366 -12.455 1.00 98.38 319 LEU A CA 1
ATOM 2457 C C . LEU A 1 319 ? 32.241 -1.136 -12.740 1.00 98.38 319 LEU A C 1
ATOM 2459 O O . LEU A 1 319 ? 33.248 -1.828 -12.872 1.00 98.38 319 LEU A O 1
ATOM 2463 N N . GLN A 1 320 ? 31.016 -1.652 -12.879 1.00 97.69 320 GLN A N 1
ATOM 2464 C CA . GLN A 1 320 ? 30.793 -3.047 -13.266 1.00 97.69 320 GLN A CA 1
ATOM 2465 C C . GLN A 1 320 ? 31.318 -3.344 -14.675 1.00 97.69 320 GLN A C 1
ATOM 2467 O O . GLN A 1 320 ? 31.920 -4.398 -14.884 1.00 97.69 320 GLN A O 1
ATOM 2472 N N . ARG A 1 321 ? 31.134 -2.425 -15.632 1.00 98.12 321 ARG A N 1
ATOM 2473 C CA . ARG A 1 321 ? 31.692 -2.558 -16.987 1.00 98.12 321 ARG A CA 1
ATOM 2474 C C . ARG A 1 321 ? 33.219 -2.522 -16.985 1.00 98.12 321 ARG A C 1
ATOM 2476 O O . ARG A 1 321 ? 33.824 -3.357 -17.651 1.00 98.12 321 ARG A O 1
ATOM 2483 N N . GLN A 1 322 ? 33.829 -1.624 -16.211 1.00 98.12 322 GLN A N 1
ATOM 2484 C CA . GLN A 1 322 ? 35.288 -1.551 -16.058 1.00 98.12 322 GLN A CA 1
ATOM 2485 C C . GLN A 1 322 ? 35.856 -2.851 -15.480 1.00 98.12 322 GLN A C 1
ATOM 2487 O O . GLN A 1 322 ? 36.744 -3.449 -16.080 1.00 98.12 322 GLN A O 1
ATOM 2492 N N . LEU A 1 323 ? 35.269 -3.351 -14.388 1.00 98.19 323 LEU A N 1
ATOM 2493 C CA . LEU A 1 323 ? 35.693 -4.600 -13.755 1.00 98.19 323 LEU A CA 1
ATOM 2494 C C . LEU A 1 323 ? 35.576 -5.804 -14.703 1.00 98.19 323 LEU A C 1
ATOM 2496 O O . LEU A 1 323 ? 36.466 -6.649 -14.750 1.00 98.19 323 LEU A O 1
ATOM 2500 N N . LEU A 1 324 ? 34.486 -5.896 -15.472 1.00 98.12 324 LEU A N 1
ATOM 2501 C CA . LEU A 1 324 ? 34.331 -6.955 -16.473 1.00 98.12 324 LEU A CA 1
ATOM 2502 C C . LEU A 1 324 ? 35.385 -6.850 -17.582 1.00 98.12 324 LEU A C 1
ATOM 2504 O O . LEU A 1 324 ? 35.908 -7.880 -18.003 1.00 98.12 324 LEU A O 1
ATOM 2508 N N . GLY A 1 325 ? 35.720 -5.633 -18.019 1.00 97.81 325 GLY A N 1
ATOM 2509 C CA . GLY A 1 325 ? 36.805 -5.386 -18.971 1.00 97.81 325 GLY A CA 1
ATOM 2510 C C . GLY A 1 325 ? 38.156 -5.883 -18.454 1.00 97.81 325 GLY A C 1
ATOM 2511 O O . GLY A 1 325 ? 38.836 -6.632 -19.152 1.00 97.81 325 GLY A O 1
ATOM 2512 N N . GLU A 1 326 ? 38.501 -5.559 -17.206 1.00 98.38 326 GLU A N 1
ATOM 2513 C CA . GLU A 1 326 ? 39.737 -6.028 -16.561 1.00 98.38 326 GLU A CA 1
ATOM 2514 C C . GLU A 1 326 ? 39.786 -7.557 -16.430 1.00 98.38 326 GLU A C 1
ATOM 2516 O O . GLU A 1 326 ? 40.821 -8.170 -16.681 1.00 98.38 326 GLU A O 1
ATOM 2521 N N . ILE A 1 327 ? 38.667 -8.205 -16.084 1.00 98.12 327 ILE A N 1
ATOM 2522 C CA . ILE A 1 327 ? 38.594 -9.673 -16.000 1.00 98.12 327 ILE A CA 1
ATOM 2523 C C . ILE A 1 327 ? 38.849 -10.320 -17.368 1.00 98.12 327 ILE A C 1
ATOM 2525 O O . ILE A 1 327 ? 39.525 -11.351 -17.444 1.00 98.12 327 ILE A O 1
ATOM 2529 N N . VAL A 1 328 ? 38.300 -9.749 -18.443 1.00 98.19 328 VAL A N 1
ATOM 2530 C CA . VAL A 1 328 ? 38.507 -10.252 -19.809 1.00 98.19 328 VAL A CA 1
ATOM 2531 C C . VAL A 1 328 ? 39.965 -10.079 -20.235 1.00 98.19 328 VAL A C 1
ATOM 2533 O O . VAL A 1 328 ? 40.548 -11.039 -20.740 1.00 98.19 328 VAL A O 1
ATOM 2536 N N . ASP A 1 329 ? 40.569 -8.918 -19.973 1.00 97.94 329 ASP A N 1
ATOM 2537 C CA . ASP A 1 329 ? 41.984 -8.658 -20.267 1.00 97.94 329 ASP A CA 1
ATOM 2538 C C . ASP A 1 329 ? 42.911 -9.617 -19.500 1.00 97.94 329 ASP A C 1
ATOM 2540 O O . ASP A 1 329 ? 43.772 -10.277 -20.083 1.00 97.94 329 ASP A O 1
ATOM 2544 N N . LEU A 1 330 ? 42.670 -9.810 -18.198 1.00 98.00 330 LEU A N 1
ATOM 2545 C CA . LEU A 1 330 ? 43.419 -10.772 -17.384 1.00 98.00 330 LEU A CA 1
ATOM 2546 C C . LEU A 1 330 ? 43.302 -12.202 -17.919 1.00 98.00 330 LEU A C 1
ATOM 2548 O O . LEU A 1 330 ? 44.294 -12.930 -17.943 1.00 98.00 330 LEU A O 1
ATOM 2552 N N . ARG A 1 331 ? 42.108 -12.613 -18.364 1.00 97.25 331 ARG A N 1
ATOM 2553 C CA . ARG A 1 331 ? 41.902 -13.937 -18.965 1.00 97.25 331 ARG A CA 1
ATOM 2554 C C . ARG A 1 331 ? 42.684 -14.086 -20.269 1.00 97.25 331 ARG A C 1
ATOM 2556 O O . ARG A 1 331 ? 43.285 -15.135 -20.483 1.00 97.25 331 ARG A O 1
ATOM 2563 N N . TYR A 1 332 ? 42.697 -13.056 -21.111 1.00 97.44 332 TYR A N 1
ATOM 2564 C CA . TYR A 1 332 ? 43.470 -13.053 -22.351 1.00 97.44 332 TYR A CA 1
ATOM 2565 C C . TYR A 1 332 ? 44.971 -13.218 -22.069 1.00 97.44 332 TYR A C 1
ATOM 2567 O O . TYR A 1 332 ? 45.611 -14.110 -22.617 1.00 97.44 332 TYR A O 1
ATOM 2575 N N . ARG A 1 333 ? 45.505 -12.445 -21.114 1.00 96.81 333 ARG A N 1
ATOM 2576 C CA . ARG A 1 333 ? 46.917 -12.505 -20.697 1.00 96.81 333 ARG A CA 1
ATOM 2577 C C . ARG A 1 333 ? 47.327 -13.823 -20.039 1.00 96.81 333 ARG A C 1
ATOM 2579 O O . ARG A 1 333 ? 48.512 -14.143 -20.032 1.00 96.81 333 ARG A O 1
ATOM 2586 N N . LEU A 1 334 ? 46.393 -14.545 -19.420 1.00 96.81 334 LEU A N 1
ATOM 2587 C CA . LEU A 1 334 ? 46.659 -15.876 -18.869 1.00 96.81 334 LEU A CA 1
ATOM 2588 C C . LEU A 1 334 ? 46.733 -16.929 -19.978 1.00 96.81 334 LEU A C 1
ATOM 2590 O O . LEU A 1 334 ? 47.684 -17.699 -19.990 1.00 96.81 334 LEU A O 1
ATOM 2594 N N . ASN A 1 335 ? 45.802 -16.907 -20.935 1.00 96.06 335 ASN A N 1
ATOM 2595 C CA . ASN A 1 335 ? 45.803 -17.855 -22.055 1.00 96.06 335 ASN A CA 1
ATOM 2596 C C . ASN A 1 335 ? 47.051 -17.732 -22.946 1.00 96.06 335 ASN A C 1
ATOM 2598 O O . ASN A 1 335 ? 47.533 -18.738 -23.457 1.00 96.06 335 ASN A O 1
ATOM 2602 N N . ASP A 1 336 ? 47.578 -16.518 -23.117 1.00 95.94 336 ASP A N 1
ATOM 2603 C CA . ASP A 1 336 ? 48.785 -16.263 -23.916 1.00 95.94 336 ASP A CA 1
ATOM 2604 C C . ASP A 1 336 ? 50.057 -16.865 -23.288 1.00 95.94 336 ASP A C 1
ATOM 2606 O O . ASP A 1 336 ? 51.009 -17.185 -23.986 1.00 95.94 336 ASP A O 1
ATOM 2610 N N . LYS A 1 337 ? 50.073 -17.079 -21.963 1.00 93.00 337 LYS A N 1
ATOM 2611 C CA . LYS A 1 337 ? 51.215 -17.692 -21.258 1.00 93.00 337 LYS A CA 1
ATOM 2612 C C . LYS A 1 337 ? 51.245 -19.215 -21.320 1.00 93.00 337 LYS A C 1
ATOM 2614 O O . LYS A 1 337 ? 52.283 -19.797 -21.014 1.00 93.00 337 LYS A O 1
ATOM 2619 N N . ASP A 1 338 ? 50.117 -19.835 -21.648 1.00 88.69 338 ASP A N 1
ATOM 2620 C CA . ASP A 1 338 ? 49.980 -21.291 -21.717 1.00 88.69 338 ASP A CA 1
ATOM 2621 C C . ASP A 1 338 ? 50.259 -21.844 -23.133 1.00 88.69 338 ASP A C 1
ATOM 2623 O O . ASP A 1 338 ? 50.224 -23.062 -23.322 1.00 88.69 338 ASP A O 1
ATOM 2627 N N . SER A 1 339 ? 50.520 -20.970 -24.118 1.00 78.88 339 SER A N 1
ATOM 2628 C CA . SER A 1 339 ? 50.861 -21.316 -25.514 1.00 78.88 339 SER A CA 1
ATOM 2629 C C . SER A 1 339 ? 52.368 -21.289 -25.764 1.00 78.88 339 SER A C 1
ATOM 2631 O O . SER A 1 339 ? 52.841 -22.152 -26.537 1.00 78.88 339 SER A O 1
#

InterPro domains:
  IPR000195 Rab-GAP-TBC domain [PF23436] (2-90)
  IPR035969 Rab-GAP-TBC domain superfamily [SSF47923] (1-92)

Sequence (339 aa):
LYARLVYLHVEPLAYLPTGWLSLFSKWLPMDCVLLVLDLVAGHGLHALLAVTLAIFHQYQDMMVQMKTMHQVLNFINRDMQLQPIEADKLISSTTMVWLPRVQRTVGREVDAAVREACVPSARETSSSSSPGHRCAVEDVELSASVGSSRSAGSTGLPAGEGEEPSRPPPASTGARAADGEVSSYGHVLIHQQSSTKPDLRVFRKIRSPTANSKPHTPDLVSPMANGTGSSDRHRTVINKQDTADHRTTDGGSSSAKVPLALARDEDWRTPQEIESLRAQVADRDETIRSLRAEMRILKQERRDAIEMQMKCVRAKDELQRQLLGEIVDLRYRLNDKDS

pLDDT: mean 72.39, std 25.6, range [31.12, 98.38]

Secondary structure (DSSP, 8-state):
-HHHHHHTT--GGGTHHHHHHTTTTTTS-HHHHHHHHHHHHHHTHHHHHHHHHHHHHHTHHHHHH--SHHHHHHIIIIIGGGS---HHHIIIIIIHHHHHHHHHHTHHHHHHHHHHHHS--TTS-S---------------------------------------------------------------------PPPP-----------------------------------------------------------------------HHHHHHHHHHHHHHHHHHHHHHHHHHHHHHHHHHHHHHHHHHHHHHHHHHHHHHHHHHHHHHHHHGGG-